Protein AF-A0A7S1DWE2-F1 (afdb_monomer)

Mean predicted aligned error: 16.88 Å

Nearest PDB structures (foldseek):
  7ung-assembly1_D7  TM=1.600E-01  e=9.008E+00  Homo sapiens

InterPro domains:
  IPR007632 Anoctamin [PTHR12308] (77-233)
  IPR049452 Anoctamin, transmembrane domain [PF04547] (63-230)

Solvent-accessible surface area (backbone atoms only — not comparable to full-atom values): 17015 Å² total; per-residue (Å²): 133,88,83,90,86,90,85,85,80,87,88,86,87,80,93,81,87,89,80,88,85,90,83,89,84,90,84,80,91,76,92,70,97,79,83,92,79,79,85,79,77,69,78,81,78,73,52,68,66,58,54,51,50,39,56,51,40,54,55,57,35,75,67,48,52,90,84,45,92,58,28,66,60,40,49,50,57,37,46,69,60,31,50,60,65,47,88,70,66,61,51,57,63,49,49,60,50,45,53,55,49,54,54,48,49,52,36,58,44,38,30,86,82,37,74,61,40,58,58,53,51,51,55,49,52,60,52,43,60,53,51,53,50,47,40,59,72,73,54,32,22,86,61,82,90,73,93,71,96,62,79,60,65,68,58,55,50,50,54,53,49,50,55,56,52,18,52,55,47,40,51,50,54,45,67,70,37,55,68,62,46,29,71,72,73,70,55,56,77,69,62,50,66,79,38,46,70,61,50,54,50,50,50,53,52,50,49,52,52,53,51,51,51,50,52,48,50,60,71,70,51,71,95,65,61,69,71,57,55,52,49,54,51,49,52,54,48,53,54,49,52,52,52,54,50,51,52,53,50,53,55,50,52,54,52,51,54,54,56,64,59,66,76,65,71,79,80,82,78,85,74,83,87,130

pLDDT: mean 73.24, std 21.88, range [25.7, 95.31]

Radius of gyration: 39.7 Å; Cα contacts (8 Å, |Δi|>4): 93; chains: 1; bounding box: 102×125×99 Å

Structure (mmCIF, N/CA/C/O backbone):
data_AF-A0A7S1DWE2-F1
#
_entry.id   AF-A0A7S1DWE2-F1
#
loop_
_atom_site.group_PDB
_atom_site.id
_atom_site.type_symbol
_atom_site.label_atom_id
_atom_site.label_alt_id
_atom_site.label_comp_id
_atom_site.label_asym_id
_atom_site.label_entity_id
_atom_site.label_seq_id
_atom_site.pdbx_PDB_ins_code
_atom_site.Cartn_x
_atom_site.Cartn_y
_atom_site.Cartn_z
_atom_site.occupancy
_atom_site.B_iso_or_equiv
_atom_site.auth_seq_id
_atom_site.auth_comp_id
_atom_site.auth_asym_id
_atom_site.auth_atom_id
_atom_site.pdbx_PDB_model_num
ATOM 1 N N . ASN A 1 1 ? 22.865 73.053 -64.505 1.00 32.84 1 ASN A N 1
ATOM 2 C CA . ASN A 1 1 ? 21.471 72.685 -64.196 1.00 32.84 1 ASN A CA 1
ATOM 3 C C . ASN A 1 1 ? 21.401 71.219 -63.805 1.00 32.84 1 ASN A C 1
ATOM 5 O O . ASN A 1 1 ? 21.568 70.395 -64.687 1.00 32.84 1 ASN A O 1
ATOM 9 N N . ASP A 1 2 ? 21.215 70.967 -62.499 1.00 36.50 2 ASP A N 1
ATOM 10 C CA . ASP A 1 2 ? 20.362 69.930 -61.872 1.00 36.50 2 ASP A CA 1
ATOM 11 C C . ASP A 1 2 ? 20.466 68.446 -62.317 1.00 36.50 2 ASP A C 1
ATOM 13 O O . ASP A 1 2 ? 20.393 68.146 -63.495 1.00 36.50 2 ASP A O 1
ATOM 17 N N . LYS A 1 3 ? 20.540 67.405 -61.462 1.00 34.62 3 LYS A N 1
ATOM 18 C CA . LYS A 1 3 ? 20.015 67.194 -60.094 1.00 34.62 3 LYS A CA 1
ATOM 19 C C . LYS A 1 3 ? 20.672 65.971 -59.393 1.00 34.62 3 LYS A C 1
ATOM 21 O O . LYS A 1 3 ? 20.826 64.912 -59.987 1.00 34.62 3 LYS A O 1
ATOM 26 N N . LYS A 1 4 ? 20.946 66.148 -58.090 1.00 37.69 4 LYS A N 1
ATOM 27 C CA . LYS A 1 4 ? 20.839 65.248 -56.905 1.00 37.69 4 LYS A CA 1
ATOM 28 C C . LYS A 1 4 ? 21.199 63.738 -56.985 1.00 37.69 4 LYS A C 1
ATOM 30 O O . LYS A 1 4 ? 20.433 62.930 -57.496 1.00 37.69 4 LYS A O 1
ATOM 35 N N . LYS A 1 5 ? 22.228 63.338 -56.214 1.00 35.72 5 LYS A N 1
ATOM 36 C CA . LYS A 1 5 ? 22.318 62.053 -55.473 1.00 35.72 5 LYS A CA 1
ATOM 37 C C . LYS A 1 5 ? 22.789 62.331 -54.037 1.00 35.72 5 LYS A C 1
ATOM 39 O O . LYS A 1 5 ? 23.841 62.930 -53.852 1.00 35.72 5 LYS A O 1
ATOM 44 N N . GLY A 1 6 ? 22.016 61.906 -53.038 1.00 33.56 6 GLY A N 1
ATOM 45 C CA . GLY A 1 6 ? 22.380 61.981 -51.620 1.00 33.56 6 GLY A CA 1
ATOM 46 C C . GLY A 1 6 ? 22.971 60.660 -51.126 1.00 33.56 6 GLY A C 1
ATOM 47 O O . GLY A 1 6 ? 22.349 59.613 -51.279 1.00 33.56 6 GLY A O 1
ATOM 48 N N . LYS A 1 7 ? 24.167 60.730 -50.533 1.00 35.88 7 LYS A N 1
ATOM 49 C CA . LYS A 1 7 ? 24.795 59.717 -49.671 1.00 35.88 7 LYS A CA 1
ATOM 50 C C . LYS A 1 7 ? 25.034 60.361 -48.300 1.00 35.88 7 LYS A C 1
ATOM 52 O O . LYS A 1 7 ? 25.467 61.506 -48.247 1.00 35.88 7 LYS A O 1
ATOM 57 N N . GLY A 1 8 ? 24.852 59.601 -47.228 1.00 31.39 8 GLY A N 1
ATOM 58 C CA . GLY A 1 8 ? 25.366 59.880 -45.880 1.00 31.39 8 GLY A CA 1
ATOM 59 C C . GLY A 1 8 ? 25.117 58.640 -45.011 1.00 31.39 8 GLY A C 1
ATOM 60 O O . GLY A 1 8 ? 24.065 58.033 -45.145 1.00 31.39 8 GLY A O 1
ATOM 61 N N . GLY A 1 9 ? 26.016 58.117 -44.179 1.00 30.78 9 GLY A N 1
ATOM 62 C CA . GLY A 1 9 ? 27.294 58.629 -43.692 1.00 30.78 9 GLY A CA 1
ATOM 63 C C . GLY A 1 9 ? 27.349 58.559 -42.161 1.00 30.78 9 GLY A C 1
ATOM 64 O O . GLY A 1 9 ? 26.963 59.518 -41.519 1.00 30.78 9 GLY A O 1
ATOM 65 N N . ILE A 1 10 ? 27.817 57.414 -41.638 1.00 32.56 10 ILE A N 1
ATOM 66 C CA . ILE A 1 10 ? 28.730 57.212 -40.487 1.00 32.56 10 ILE A CA 1
ATOM 67 C C . ILE A 1 10 ? 28.431 57.960 -39.171 1.00 32.56 10 ILE A C 1
ATOM 69 O O . ILE A 1 10 ? 28.568 59.171 -39.121 1.00 32.56 10 ILE A O 1
ATOM 73 N N . PHE A 1 11 ? 28.295 57.225 -38.055 1.00 26.89 11 PHE A N 1
ATOM 74 C CA . PHE A 1 11 ? 28.923 57.634 -36.786 1.00 26.89 11 PHE A CA 1
ATOM 75 C C . PHE A 1 11 ? 29.304 56.430 -35.903 1.00 26.89 11 PHE A C 1
ATOM 77 O O . PHE A 1 11 ? 28.508 55.531 -35.649 1.00 26.89 11 PHE A O 1
ATOM 84 N N . LYS A 1 12 ? 30.570 56.430 -35.470 1.00 31.94 12 LYS A N 1
ATOM 85 C CA . LYS A 1 12 ? 31.261 55.479 -34.581 1.00 31.94 12 LYS A CA 1
ATOM 86 C C . LYS A 1 12 ? 31.345 56.139 -33.197 1.00 31.94 12 LYS A C 1
ATOM 88 O O . LYS A 1 12 ? 31.618 57.337 -33.147 1.00 31.94 12 LYS A O 1
ATOM 93 N N . TRP A 1 13 ? 31.196 55.399 -32.097 1.00 28.12 13 TRP A N 1
ATOM 94 C CA . TRP A 1 13 ? 31.484 55.923 -30.751 1.00 28.12 13 TRP A CA 1
ATOM 95 C C . TRP A 1 13 ? 32.647 55.179 -30.091 1.00 28.12 13 TRP A C 1
ATOM 97 O O . TRP A 1 13 ? 32.834 53.979 -30.286 1.00 28.12 13 TRP A O 1
ATOM 107 N N . GLY A 1 14 ? 33.488 55.958 -29.413 1.00 30.81 14 GLY A N 1
ATOM 108 C CA . GLY A 1 14 ? 34.866 55.638 -29.062 1.00 30.81 14 GLY A CA 1
ATOM 109 C C . GLY A 1 14 ? 35.081 55.193 -27.617 1.00 30.81 14 GLY A C 1
ATOM 110 O O . GLY A 1 14 ? 34.250 55.395 -26.736 1.00 30.81 14 GLY A O 1
ATOM 111 N N . LYS A 1 15 ? 36.269 54.619 -27.394 1.00 36.69 15 LYS A N 1
ATOM 112 C CA . LYS A 1 15 ? 36.861 54.324 -26.084 1.00 36.69 15 LYS A CA 1
ATOM 113 C C . LYS A 1 15 ? 37.126 55.620 -25.306 1.00 36.69 15 LYS A C 1
ATOM 115 O O . LYS A 1 15 ? 37.698 56.554 -25.868 1.00 36.69 15 LYS A O 1
ATOM 120 N N . LYS A 1 16 ? 36.848 55.632 -23.997 1.00 32.91 16 LYS A N 1
ATOM 121 C CA . LYS A 1 16 ? 37.432 56.599 -23.052 1.00 32.91 16 LYS A CA 1
ATOM 122 C C . LYS A 1 16 ? 38.091 55.899 -21.860 1.00 32.91 16 LYS A C 1
ATOM 124 O O . LYS A 1 16 ? 37.584 54.913 -21.337 1.00 32.91 16 LYS A O 1
ATOM 129 N N . LYS A 1 17 ? 39.270 56.435 -21.533 1.00 30.25 17 LYS A N 1
ATOM 130 C CA . LYS A 1 17 ? 40.239 56.074 -20.492 1.00 30.25 17 LYS A CA 1
ATOM 131 C C . LYS A 1 17 ? 39.678 56.312 -19.080 1.00 30.25 17 LYS A C 1
ATOM 133 O O . LYS A 1 17 ? 38.933 57.269 -18.895 1.00 30.25 17 LYS A O 1
ATOM 138 N N . LYS A 1 18 ? 40.104 55.496 -18.107 1.00 28.19 18 LYS A N 1
ATOM 139 C CA . LYS A 1 18 ? 40.031 55.794 -16.666 1.00 28.19 18 LYS A CA 1
ATOM 140 C C . LYS A 1 18 ? 41.326 56.488 -16.230 1.00 28.19 18 LYS A C 1
ATOM 142 O O . LYS A 1 18 ? 42.409 56.060 -16.621 1.00 28.19 18 LYS A O 1
ATOM 147 N N . THR A 1 19 ? 41.175 57.550 -15.454 1.00 30.42 19 THR A N 1
ATOM 148 C CA . THR A 1 19 ? 42.208 58.248 -14.683 1.00 30.42 19 THR A CA 1
ATOM 149 C C . THR A 1 19 ? 41.745 58.236 -13.232 1.00 30.42 19 THR A C 1
ATOM 151 O O . THR A 1 19 ? 40.588 58.580 -12.982 1.00 30.42 19 THR A O 1
ATOM 154 N N . ASP A 1 20 ? 42.623 57.837 -12.317 1.00 33.50 20 ASP A N 1
ATOM 155 C CA . ASP A 1 20 ? 42.411 57.919 -10.868 1.00 33.50 20 ASP A CA 1
ATOM 156 C C . ASP A 1 20 ? 42.501 59.380 -10.389 1.00 33.50 20 ASP A C 1
ATOM 158 O O . ASP A 1 20 ? 43.105 60.218 -11.072 1.00 33.50 20 ASP A O 1
ATOM 162 N N . PRO A 1 21 ? 41.912 59.703 -9.225 1.00 39.44 21 PRO A N 1
ATOM 163 C CA . PRO A 1 21 ? 42.787 60.136 -8.136 1.00 39.44 21 PRO A CA 1
ATOM 164 C C . PRO A 1 21 ? 42.367 59.666 -6.730 1.00 39.44 21 PRO A C 1
ATOM 166 O O . PRO A 1 21 ? 41.260 59.198 -6.485 1.00 39.44 21 PRO A O 1
ATOM 169 N N . GLN A 1 22 ? 43.343 59.816 -5.835 1.00 28.23 22 GLN A N 1
ATOM 170 C CA . GLN A 1 22 ? 43.430 59.445 -4.423 1.00 28.23 22 GLN A CA 1
ATOM 171 C C . GLN A 1 22 ? 42.401 60.114 -3.494 1.00 28.23 22 GLN A C 1
ATOM 173 O O . GLN A 1 22 ? 42.038 61.272 -3.682 1.00 28.23 22 GLN A O 1
ATOM 178 N N . GLY A 1 23 ? 42.076 59.408 -2.408 1.00 26.69 23 GLY A N 1
ATOM 179 C CA . GLY A 1 23 ? 41.488 59.931 -1.172 1.00 26.69 23 GLY A CA 1
ATOM 180 C C . GLY A 1 23 ? 41.400 58.798 -0.150 1.00 26.69 23 GLY A C 1
ATOM 181 O O . GLY A 1 23 ? 40.667 57.841 -0.380 1.00 26.69 23 GLY A O 1
ATOM 182 N N . GLY A 1 24 ? 42.233 58.849 0.890 1.00 25.70 24 GLY A N 1
ATOM 183 C CA . GLY A 1 24 ? 42.296 57.839 1.945 1.00 25.70 24 GLY A CA 1
ATOM 184 C C . GLY A 1 24 ? 41.274 58.078 3.049 1.00 25.70 24 GLY A C 1
ATOM 185 O O . GLY A 1 24 ? 40.895 59.217 3.285 1.00 25.70 24 GLY A O 1
ATOM 186 N N . GLU A 1 25 ? 40.902 57.000 3.730 1.00 28.12 25 GLU A N 1
ATOM 187 C CA . GLU A 1 25 ? 40.479 56.984 5.128 1.00 28.12 25 GLU A CA 1
ATOM 188 C C . GLU A 1 25 ? 40.696 55.565 5.674 1.00 28.12 25 GLU A C 1
ATOM 190 O O . GLU A 1 25 ? 40.572 54.563 4.968 1.00 28.12 25 GLU A O 1
ATOM 195 N N . GLU A 1 26 ? 41.170 55.544 6.908 1.00 30.22 26 GLU A N 1
ATOM 196 C CA . GLU A 1 26 ? 41.684 54.440 7.702 1.00 30.22 26 GLU A CA 1
ATOM 197 C C . GLU A 1 26 ? 40.547 53.900 8.569 1.00 30.22 26 GLU A C 1
ATOM 199 O O . GLU A 1 26 ? 40.056 54.651 9.400 1.00 30.22 26 GLU A O 1
ATOM 204 N N . GLU A 1 27 ? 40.158 52.627 8.431 1.00 30.09 27 GLU A N 1
ATOM 205 C CA . GLU A 1 27 ? 39.427 51.912 9.487 1.00 30.09 27 GLU A CA 1
ATOM 206 C C . GLU A 1 27 ? 39.874 50.444 9.582 1.00 30.09 27 GLU A C 1
ATOM 208 O O . GLU A 1 27 ? 40.129 49.750 8.595 1.00 30.09 27 GLU A O 1
ATOM 213 N N . THR A 1 28 ? 40.034 50.029 10.832 1.00 29.06 28 THR A N 1
ATOM 214 C CA . THR A 1 28 ? 40.525 48.759 11.367 1.00 29.06 28 THR A CA 1
ATOM 215 C C . THR A 1 28 ? 39.546 47.593 11.150 1.00 29.06 28 THR A C 1
ATOM 217 O O . THR A 1 28 ? 38.357 47.812 10.922 1.00 29.06 28 THR A O 1
ATOM 220 N N . PRO A 1 29 ? 40.003 46.325 11.240 1.00 27.28 29 PRO A N 1
ATOM 221 C CA . PRO A 1 29 ? 39.129 45.172 11.076 1.00 27.28 29 PRO A CA 1
ATOM 222 C C . PRO A 1 29 ? 38.326 44.945 12.361 1.00 27.28 29 PRO A C 1
ATOM 224 O O . PRO A 1 29 ? 38.891 44.655 13.415 1.00 27.28 29 PRO A O 1
ATOM 227 N N . ILE A 1 30 ? 37.004 45.080 12.272 1.00 30.56 30 ILE A N 1
ATOM 228 C CA . ILE A 1 30 ? 36.078 44.546 13.270 1.00 30.56 30 ILE A CA 1
ATOM 229 C C . ILE A 1 30 ? 35.537 43.244 12.689 1.00 30.56 30 ILE A C 1
ATOM 231 O O . ILE A 1 30 ? 34.708 43.248 11.779 1.00 30.56 30 ILE A O 1
ATOM 235 N N . ASP A 1 31 ? 36.057 42.135 13.205 1.00 29.42 31 ASP A N 1
ATOM 236 C CA . ASP A 1 31 ? 35.559 40.795 12.941 1.00 29.42 31 ASP A CA 1
ATOM 237 C C . ASP A 1 31 ? 34.109 40.704 13.436 1.00 29.42 31 ASP A C 1
ATOM 239 O O . ASP A 1 31 ? 33.825 40.689 14.634 1.00 29.42 31 ASP A O 1
ATOM 243 N N . GLY A 1 32 ? 33.186 40.713 12.477 1.00 29.31 32 GLY A N 1
ATOM 244 C CA . GLY A 1 32 ? 31.748 40.624 12.672 1.00 29.31 32 GLY A CA 1
ATOM 245 C C . GLY A 1 32 ? 31.181 39.523 11.791 1.00 29.31 32 GLY A C 1
ATOM 246 O O . GLY A 1 32 ? 30.893 39.715 10.615 1.00 29.31 32 GLY A O 1
ATOM 247 N N . GLU A 1 33 ? 31.061 38.355 12.399 1.00 38.91 33 GLU A N 1
ATOM 248 C CA . GLU A 1 33 ? 30.201 37.230 12.058 1.00 38.91 33 GLU A CA 1
ATOM 249 C C . GLU A 1 33 ? 28.877 37.637 11.378 1.00 38.91 33 GLU A C 1
ATOM 251 O O . GLU A 1 33 ? 27.931 38.019 12.056 1.00 38.91 33 GLU A O 1
ATOM 256 N N . ALA A 1 34 ? 28.805 37.562 10.041 1.00 33.88 34 ALA A N 1
ATOM 257 C CA . ALA A 1 34 ? 27.556 37.484 9.267 1.00 33.88 34 ALA A CA 1
ATOM 258 C C . ALA A 1 34 ? 27.826 37.382 7.752 1.00 33.88 34 ALA A C 1
ATOM 260 O O . ALA A 1 34 ? 27.743 38.382 7.048 1.00 33.88 34 ALA A O 1
ATOM 261 N N . ALA A 1 35 ? 28.114 36.185 7.226 1.00 33.84 35 ALA A N 1
ATOM 262 C CA . ALA A 1 35 ? 27.807 35.823 5.826 1.00 33.84 35 ALA A CA 1
ATOM 263 C C . ALA A 1 35 ? 28.055 34.327 5.535 1.00 33.84 35 ALA A C 1
ATOM 265 O O . ALA A 1 35 ? 28.624 33.971 4.507 1.00 33.84 35 ALA A O 1
ATOM 266 N N . GLU A 1 36 ? 27.610 33.426 6.413 1.00 37.16 36 GLU A N 1
ATOM 267 C CA . GLU A 1 36 ? 27.485 31.995 6.079 1.00 37.16 36 GLU A CA 1
ATOM 268 C C . GLU A 1 36 ? 26.029 31.539 6.202 1.00 37.16 36 GLU A C 1
ATOM 270 O O . GLU A 1 36 ? 25.693 30.479 6.712 1.00 37.16 36 GLU A O 1
ATOM 275 N N . VAL A 1 37 ? 25.123 32.378 5.710 1.00 39.50 37 VAL A N 1
ATOM 276 C CA . VAL A 1 37 ? 23.740 32.006 5.440 1.00 39.50 37 VAL A CA 1
ATOM 277 C C . VAL A 1 37 ? 23.406 32.629 4.099 1.00 39.50 37 VAL A C 1
ATOM 279 O O . VAL A 1 37 ? 23.085 33.806 4.022 1.00 39.50 37 VAL A O 1
ATOM 282 N N . ASP A 1 38 ? 23.630 31.869 3.029 1.00 36.34 38 ASP A N 1
ATOM 283 C CA . ASP A 1 38 ? 22.604 31.595 2.016 1.00 36.34 38 ASP A CA 1
ATOM 284 C C . ASP A 1 38 ? 23.223 31.051 0.710 1.00 36.34 38 ASP A C 1
ATOM 286 O O . ASP A 1 38 ? 23.365 31.726 -0.309 1.00 36.34 38 ASP A O 1
ATOM 290 N N . LYS A 1 39 ? 23.614 29.772 0.735 1.00 34.75 39 LYS A N 1
ATOM 291 C CA . LYS A 1 39 ? 23.798 28.960 -0.485 1.00 34.75 39 LYS A CA 1
ATOM 292 C C . LYS A 1 39 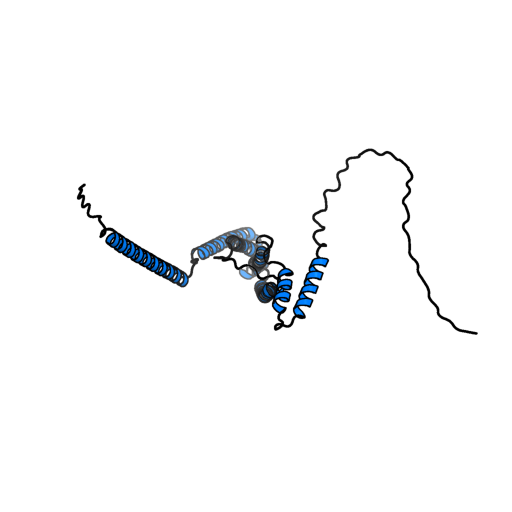? 22.702 27.906 -0.654 1.00 34.75 39 LYS A C 1
ATOM 294 O O . LYS A 1 39 ? 22.775 27.102 -1.579 1.00 34.75 39 LYS A O 1
ATOM 299 N N . LYS A 1 40 ? 21.686 27.891 0.217 1.00 36.44 40 LYS A N 1
ATOM 300 C CA . LYS A 1 40 ? 20.624 26.872 0.193 1.00 36.44 40 LYS A CA 1
ATOM 301 C C . LYS A 1 40 ? 19.306 27.357 -0.417 1.00 36.44 40 LYS A C 1
ATOM 303 O O . LYS A 1 40 ? 18.539 26.497 -0.836 1.00 36.44 40 LYS A O 1
ATOM 308 N N . GLN A 1 41 ? 19.057 28.664 -0.574 1.00 34.81 41 GLN A N 1
ATOM 309 C CA . GLN A 1 41 ? 17.816 29.152 -1.208 1.00 34.81 41 GLN A CA 1
ATOM 310 C C . GLN A 1 41 ? 17.927 29.564 -2.685 1.00 34.81 41 GLN A C 1
ATOM 312 O O . GLN A 1 41 ? 16.904 29.722 -3.349 1.00 34.81 41 GLN A O 1
ATOM 317 N N . THR A 1 42 ? 19.120 29.625 -3.284 1.00 33.34 42 THR A N 1
ATOM 318 C CA . THR A 1 42 ? 19.277 29.997 -4.710 1.00 33.34 42 THR A CA 1
ATOM 319 C C . THR A 1 42 ? 19.126 28.834 -5.708 1.00 33.34 42 THR A C 1
ATOM 321 O O . THR A 1 42 ? 19.257 29.027 -6.918 1.00 33.34 42 THR A O 1
ATOM 324 N N . GLY A 1 43 ? 18.772 27.627 -5.247 1.00 33.69 43 GLY A N 1
ATOM 325 C CA . GLY A 1 43 ? 18.593 26.440 -6.100 1.00 33.69 43 GLY A CA 1
ATOM 326 C C . GLY A 1 43 ? 17.344 26.447 -6.998 1.00 33.69 43 GLY A C 1
ATOM 327 O O . GLY A 1 43 ? 17.250 25.645 -7.927 1.00 33.69 43 GLY A O 1
ATOM 328 N N . ALA A 1 44 ? 16.386 27.350 -6.766 1.00 37.22 44 ALA A N 1
ATOM 329 C CA . ALA A 1 44 ? 15.098 27.345 -7.467 1.00 37.22 44 ALA A CA 1
ATOM 330 C C . ALA A 1 44 ? 15.076 28.142 -8.790 1.00 37.22 44 ALA A C 1
ATOM 332 O O . ALA A 1 44 ? 14.140 27.990 -9.574 1.00 37.22 44 ALA A O 1
ATOM 333 N N . LEU A 1 45 ? 16.101 28.955 -9.086 1.00 40.31 45 LEU A N 1
ATOM 334 C CA . LEU A 1 45 ? 16.073 29.913 -10.206 1.00 40.31 45 LEU A CA 1
ATOM 335 C C . LEU A 1 45 ? 17.156 29.693 -11.282 1.00 40.31 45 LEU A C 1
ATOM 337 O O . LEU A 1 45 ? 17.507 30.614 -12.012 1.00 40.31 45 LEU A O 1
ATOM 341 N N . SER A 1 46 ? 17.684 28.475 -11.432 1.00 45.81 46 SER A N 1
ATOM 342 C CA . SER A 1 46 ? 18.633 28.126 -12.512 1.00 45.81 46 SER A CA 1
ATOM 343 C C . SER A 1 46 ? 17.969 27.504 -13.754 1.00 45.81 46 SER A C 1
ATOM 345 O O . SER A 1 46 ? 18.607 27.328 -14.795 1.00 45.81 46 SER A O 1
ATOM 347 N N . LYS A 1 47 ? 16.663 27.208 -13.693 1.00 51.56 47 LYS A N 1
ATOM 348 C CA . LYS A 1 47 ? 15.961 26.365 -14.676 1.00 51.56 47 LYS A CA 1
ATOM 349 C C . LYS A 1 47 ? 15.420 27.016 -15.969 1.00 51.56 47 LYS A C 1
ATOM 351 O O . LYS A 1 47 ? 15.043 26.240 -16.851 1.00 51.56 47 LYS A O 1
ATOM 356 N N . PRO A 1 48 ? 15.389 28.349 -16.209 1.00 56.34 48 PRO A N 1
ATOM 357 C CA . PRO A 1 48 ? 14.727 28.862 -17.414 1.00 56.34 48 PRO A CA 1
ATOM 358 C C . PRO A 1 48 ? 15.448 28.446 -18.705 1.00 56.34 48 PRO A C 1
ATOM 360 O O . PRO A 1 48 ? 14.801 28.139 -19.702 1.00 56.34 48 PRO A O 1
ATOM 363 N N . ARG A 1 49 ? 16.784 28.333 -18.695 1.00 56.44 49 ARG A N 1
ATOM 364 C CA . ARG A 1 49 ? 17.548 27.884 -19.875 1.00 56.44 49 ARG A CA 1
ATOM 365 C C . ARG A 1 49 ? 17.321 26.410 -20.220 1.00 56.44 49 ARG A C 1
ATOM 367 O O . ARG A 1 49 ? 17.287 26.084 -21.403 1.00 56.44 49 ARG A O 1
ATOM 374 N N . ALA A 1 50 ? 17.152 25.543 -19.221 1.00 59.53 50 ALA A N 1
ATOM 375 C CA . ALA A 1 50 ? 16.896 24.116 -19.431 1.00 59.53 50 ALA A CA 1
ATOM 376 C C . ALA A 1 50 ? 15.490 23.878 -20.003 1.00 59.53 50 ALA A C 1
ATOM 378 O O . ALA A 1 50 ? 15.334 23.139 -20.973 1.00 59.53 50 ALA A O 1
ATOM 379 N N . LEU A 1 51 ? 14.488 24.586 -19.472 1.00 59.25 51 LEU A N 1
ATOM 380 C CA . LEU A 1 51 ? 13.109 24.532 -19.963 1.00 59.25 51 LEU A CA 1
ATOM 381 C C . LEU A 1 51 ? 12.982 25.078 -21.391 1.00 59.25 51 LEU A C 1
ATOM 383 O O . LEU A 1 51 ? 12.329 24.460 -22.230 1.00 59.25 51 LEU A O 1
ATOM 387 N N . ILE A 1 52 ? 13.661 26.190 -21.700 1.00 62.56 52 ILE A N 1
ATOM 388 C CA . ILE A 1 52 ? 13.698 26.748 -23.060 1.00 62.56 52 ILE A CA 1
ATOM 389 C C . ILE A 1 52 ? 14.364 25.765 -24.032 1.00 62.56 52 ILE A C 1
ATOM 391 O O . ILE A 1 52 ? 13.823 25.544 -25.113 1.00 62.56 52 ILE A O 1
ATOM 395 N N . LYS A 1 53 ? 15.481 25.129 -23.640 1.00 64.75 53 LYS A N 1
ATOM 396 C CA . LYS A 1 53 ? 16.144 24.089 -24.448 1.00 64.75 53 LYS A CA 1
ATOM 397 C C . LYS A 1 53 ? 15.225 22.894 -24.714 1.00 64.75 53 LYS A C 1
ATOM 399 O O . LYS A 1 53 ? 15.101 22.479 -25.863 1.00 64.75 53 LYS A O 1
ATOM 404 N N . LYS A 1 54 ? 14.538 22.380 -23.686 1.00 65.75 54 LYS A N 1
ATOM 405 C CA . LYS A 1 54 ? 13.558 21.290 -23.833 1.00 65.75 54 LYS A CA 1
ATOM 406 C C . LYS A 1 54 ? 12.443 21.666 -24.810 1.00 65.75 54 LYS A C 1
ATOM 408 O O . LYS A 1 54 ? 12.164 20.918 -25.745 1.00 65.75 54 LYS A O 1
ATOM 413 N N . ALA A 1 55 ? 11.862 22.856 -24.654 1.00 67.81 55 ALA A N 1
ATOM 414 C CA . ALA A 1 55 ? 10.789 23.340 -25.519 1.00 67.81 55 ALA A CA 1
ATOM 415 C C . ALA A 1 55 ? 11.231 23.525 -26.983 1.00 67.81 55 ALA A C 1
ATOM 417 O O . ALA A 1 55 ? 10.457 23.245 -27.900 1.00 67.81 55 ALA A O 1
ATOM 418 N N . THR A 1 56 ? 12.468 23.978 -27.229 1.00 66.38 56 THR A N 1
ATOM 419 C CA . THR A 1 56 ? 13.016 24.068 -28.591 1.00 66.38 56 THR A CA 1
ATOM 420 C C . THR A 1 56 ? 13.243 22.692 -29.208 1.00 66.38 56 THR A C 1
ATOM 422 O O . THR A 1 56 ? 12.813 22.471 -30.335 1.00 66.38 56 THR A O 1
ATOM 425 N N . THR A 1 57 ? 13.810 21.741 -28.461 1.00 65.69 57 THR A N 1
ATOM 426 C CA . THR A 1 57 ? 14.084 20.392 -28.977 1.00 65.69 57 THR A CA 1
ATOM 427 C C . THR A 1 57 ? 12.797 19.632 -29.317 1.00 65.69 57 THR A C 1
ATOM 429 O O . THR A 1 57 ? 12.715 19.008 -30.373 1.00 65.69 57 THR A O 1
ATOM 432 N N . ILE A 1 58 ? 11.754 19.734 -28.483 1.00 70.00 58 ILE A N 1
ATOM 433 C CA . ILE A 1 58 ? 10.435 19.130 -28.758 1.00 70.00 58 ILE A CA 1
ATOM 434 C C . ILE A 1 58 ? 9.822 19.702 -30.049 1.00 70.00 58 ILE A C 1
ATOM 436 O O . ILE A 1 58 ? 9.277 18.962 -30.876 1.00 70.00 58 ILE A O 1
ATOM 440 N N . ARG A 1 59 ? 9.941 21.020 -30.258 1.00 68.75 59 ARG A N 1
ATOM 441 C CA . ARG A 1 59 ? 9.466 21.696 -31.476 1.00 68.75 59 ARG A CA 1
ATOM 442 C C . ARG A 1 59 ? 10.209 21.225 -32.729 1.00 68.75 59 ARG A C 1
ATOM 444 O O . ARG A 1 59 ? 9.603 21.082 -33.788 1.00 68.75 59 ARG A O 1
ATOM 451 N N . ASP A 1 60 ? 11.509 20.982 -32.619 1.00 67.31 60 ASP A N 1
ATOM 452 C CA . ASP A 1 60 ? 12.319 20.531 -33.750 1.00 67.31 60 ASP A CA 1
ATOM 453 C C . ASP A 1 60 ? 12.003 19.080 -34.142 1.00 67.31 60 ASP A C 1
ATOM 455 O O . ASP A 1 60 ? 12.028 18.744 -35.324 1.00 67.31 60 ASP A O 1
ATOM 459 N N . VAL A 1 61 ? 11.629 18.226 -33.184 1.00 65.12 61 VAL A N 1
ATOM 460 C CA . VAL A 1 61 ? 11.264 16.822 -33.459 1.00 65.12 61 VAL A CA 1
ATOM 461 C C . VAL A 1 61 ? 9.861 16.684 -34.022 1.00 65.12 61 VAL A C 1
ATOM 463 O O . VAL A 1 61 ? 9.659 15.903 -34.946 1.00 65.12 61 VAL A O 1
ATOM 466 N N . THR A 1 62 ? 8.906 17.475 -33.532 1.00 64.81 62 THR A N 1
ATOM 467 C CA . THR A 1 62 ? 7.542 17.518 -34.093 1.00 64.81 62 THR A CA 1
ATOM 468 C C . THR A 1 62 ? 7.512 18.001 -35.545 1.00 64.81 62 THR A C 1
ATOM 470 O O . THR A 1 62 ? 6.578 17.675 -36.272 1.00 64.81 62 THR A O 1
ATOM 473 N N . LYS A 1 63 ? 8.548 18.719 -35.999 1.00 68.88 63 LYS A N 1
ATOM 474 C CA . LYS A 1 63 ? 8.745 19.070 -37.413 1.00 68.88 63 LYS A CA 1
ATOM 475 C C . LYS A 1 63 ? 9.329 17.943 -38.272 1.00 68.88 63 LYS A C 1
ATOM 477 O O . LYS A 1 63 ? 9.156 17.990 -39.487 1.00 68.88 63 LYS A O 1
ATOM 482 N N . CYS A 1 64 ? 10.045 16.974 -37.697 1.00 63.28 64 CYS A N 1
ATOM 483 C CA . CYS A 1 64 ? 10.646 15.884 -38.470 1.00 63.28 64 CYS A CA 1
ATOM 484 C C . CYS A 1 64 ? 9.575 14.827 -38.793 1.00 63.28 64 CYS A C 1
ATOM 486 O O . CYS A 1 64 ? 9.058 14.165 -37.894 1.00 63.28 64 CYS A O 1
ATOM 488 N N . GLU A 1 65 ? 9.255 14.632 -40.076 1.00 67.19 65 GLU A N 1
ATOM 489 C CA . GLU A 1 65 ? 8.306 13.590 -40.484 1.00 67.19 65 GLU A CA 1
ATOM 490 C C . GLU A 1 65 ? 8.805 12.177 -40.107 1.00 67.19 65 GLU A C 1
ATOM 492 O O . GLU A 1 65 ? 9.988 11.878 -40.305 1.00 67.19 65 GLU A O 1
ATOM 497 N N . PRO A 1 66 ? 7.921 11.258 -39.658 1.00 68.56 66 PRO A N 1
ATOM 498 C CA . PRO A 1 66 ? 8.294 9.909 -39.205 1.00 68.56 66 PRO A CA 1
ATOM 499 C C . PRO A 1 66 ? 9.012 9.035 -40.245 1.00 68.56 66 PRO A C 1
ATOM 501 O O . PRO A 1 66 ? 9.652 8.051 -39.886 1.00 68.56 66 PRO A O 1
ATOM 504 N N . LYS A 1 67 ? 8.884 9.360 -41.538 1.00 67.31 67 LYS A N 1
ATOM 505 C CA . LYS A 1 67 ? 9.475 8.612 -42.664 1.00 67.31 67 LYS A CA 1
ATOM 506 C C . LYS A 1 67 ? 10.728 9.270 -43.256 1.00 67.31 67 LYS A C 1
ATOM 508 O O . LYS A 1 67 ? 11.277 8.762 -44.231 1.00 67.31 67 LYS A O 1
ATOM 513 N N . SER A 1 68 ? 11.185 10.387 -42.691 1.00 75.12 68 SER A N 1
ATOM 514 C CA . SER A 1 68 ? 12.415 11.060 -43.116 1.00 75.12 68 SER A CA 1
ATOM 515 C C . SER A 1 68 ? 13.657 10.257 -42.707 1.00 75.12 68 SER A C 1
ATOM 517 O O . SER A 1 68 ? 13.701 9.685 -41.617 1.00 75.12 68 SER A O 1
ATOM 519 N N . ARG A 1 69 ? 14.709 10.268 -43.542 1.00 75.69 69 ARG A N 1
ATOM 520 C CA . ARG A 1 69 ? 16.029 9.692 -43.201 1.00 75.69 69 ARG A CA 1
ATOM 521 C C . ARG A 1 69 ? 16.589 10.248 -41.888 1.00 75.69 69 ARG A C 1
ATOM 523 O O . ARG A 1 69 ? 17.241 9.515 -41.150 1.00 75.69 69 ARG A O 1
ATOM 530 N N . ASP A 1 70 ? 16.273 11.501 -41.573 1.00 81.75 70 ASP A N 1
ATOM 531 C CA . ASP A 1 70 ? 16.829 12.211 -40.420 1.00 81.75 70 ASP A CA 1
ATOM 532 C C . ASP A 1 70 ? 15.994 12.028 -39.144 1.00 81.75 70 ASP A C 1
ATOM 534 O O . ASP A 1 70 ? 16.378 12.519 -38.080 1.00 81.75 70 ASP A O 1
ATOM 538 N N . TRP A 1 71 ? 14.865 11.309 -39.214 1.00 80.31 71 TRP A N 1
ATOM 539 C CA . TRP A 1 71 ? 13.957 11.116 -38.079 1.00 80.31 71 TRP A CA 1
ATOM 540 C C . TRP A 1 71 ? 14.670 10.522 -36.858 1.00 80.31 71 TRP A C 1
ATOM 542 O O . TRP A 1 71 ? 14.515 11.029 -35.747 1.00 80.31 71 TRP A O 1
ATOM 552 N N . TRP A 1 72 ? 15.519 9.511 -37.067 1.00 81.50 72 TRP A N 1
ATOM 553 C CA . TRP A 1 72 ? 16.305 8.870 -36.006 1.00 81.50 72 TRP A CA 1
ATOM 554 C C . TRP A 1 72 ? 17.267 9.849 -35.321 1.00 81.50 72 TRP A C 1
ATOM 556 O O . TRP A 1 72 ? 17.423 9.810 -34.103 1.00 81.50 72 TRP A O 1
ATOM 566 N N . MET A 1 73 ? 17.856 10.776 -36.084 1.00 81.44 73 MET A N 1
ATOM 567 C CA . MET A 1 73 ? 18.739 11.819 -35.555 1.00 81.44 73 MET A CA 1
ATOM 568 C C . MET A 1 73 ? 17.956 12.875 -34.769 1.00 81.44 73 MET A C 1
ATOM 570 O O . MET A 1 73 ? 18.409 13.306 -33.711 1.00 81.44 73 MET A O 1
ATOM 574 N N . CYS A 1 74 ? 16.777 13.290 -35.255 1.00 77.81 74 CYS A N 1
ATOM 575 C CA . CYS A 1 74 ? 15.893 14.182 -34.498 1.00 77.81 74 CYS A CA 1
ATOM 576 C C . CYS A 1 74 ? 15.468 13.522 -33.179 1.00 77.81 74 CYS A C 1
ATOM 578 O O . CYS A 1 74 ? 15.576 14.141 -32.124 1.00 77.81 74 CYS A O 1
ATOM 580 N N . LYS A 1 75 ? 15.059 12.250 -33.233 1.00 82.06 75 LYS A N 1
ATOM 581 C CA . LYS A 1 75 ? 14.658 11.467 -32.064 1.00 82.06 75 LYS A CA 1
ATOM 582 C C . LYS A 1 75 ? 15.786 11.330 -31.036 1.00 82.06 75 LYS A C 1
ATOM 584 O O . LYS A 1 75 ? 15.540 11.563 -29.860 1.00 82.06 75 LYS A O 1
ATOM 589 N N . GLY A 1 76 ? 17.015 11.036 -31.465 1.00 82.69 76 GLY A N 1
ATOM 590 C CA . GLY A 1 76 ? 18.169 10.957 -30.561 1.00 82.69 76 GLY A CA 1
ATOM 591 C C . GLY A 1 76 ? 18.435 12.269 -29.813 1.00 82.69 76 GLY A C 1
ATOM 592 O O . GLY A 1 76 ? 18.600 12.258 -28.598 1.00 82.69 76 GLY A O 1
ATOM 593 N N . ARG A 1 77 ? 18.371 13.416 -30.509 1.00 82.25 77 ARG A N 1
ATOM 594 C CA . ARG A 1 77 ? 18.504 14.742 -29.872 1.00 82.25 77 ARG A CA 1
ATOM 595 C C . ARG A 1 77 ? 17.384 15.038 -28.872 1.00 82.25 77 ARG A C 1
ATOM 597 O O . ARG A 1 77 ? 17.618 15.746 -27.897 1.00 82.25 77 ARG A O 1
ATOM 604 N N . LEU A 1 78 ? 16.171 14.531 -29.115 1.00 79.38 78 LEU A N 1
ATOM 605 C CA . LEU A 1 78 ? 15.067 14.639 -28.159 1.00 79.38 78 LEU A CA 1
ATOM 606 C C . LEU A 1 78 ? 15.335 13.821 -26.907 1.00 79.38 78 LEU A C 1
ATOM 608 O O . LEU A 1 78 ? 15.234 14.365 -25.816 1.00 79.38 78 LEU A O 1
ATOM 612 N N . GLU A 1 79 ? 15.685 12.546 -27.071 1.00 80.31 79 GLU A N 1
ATOM 613 C CA . GLU A 1 79 ? 15.971 11.647 -25.952 1.00 80.31 79 GLU A CA 1
ATOM 614 C C . GLU A 1 79 ? 17.132 12.165 -25.095 1.00 80.31 79 GLU A C 1
ATOM 616 O O . GLU A 1 79 ? 17.064 12.072 -23.875 1.00 80.31 79 GLU A O 1
ATOM 621 N N . GLU A 1 80 ? 18.150 12.779 -25.703 1.00 81.31 80 GLU A N 1
ATOM 622 C CA . GLU A 1 80 ? 19.242 13.453 -24.988 1.00 81.31 80 GLU A CA 1
ATOM 623 C C . GLU A 1 80 ? 18.773 14.681 -24.188 1.00 81.31 80 GLU A C 1
ATOM 625 O O . GLU A 1 80 ? 19.314 14.973 -23.125 1.00 81.31 80 GLU A O 1
ATOM 630 N N . ALA A 1 81 ? 17.765 15.407 -24.679 1.00 77.69 81 ALA A N 1
ATOM 631 C CA . ALA A 1 81 ? 17.218 16.579 -23.997 1.00 77.69 81 ALA A CA 1
ATOM 632 C C . ALA A 1 81 ? 16.198 16.234 -22.894 1.00 77.69 81 ALA A C 1
ATOM 634 O O . ALA A 1 81 ? 15.864 17.108 -22.085 1.00 77.69 81 ALA A O 1
ATOM 635 N N . LEU A 1 82 ? 15.668 15.008 -22.878 1.00 79.44 82 LEU A N 1
ATOM 636 C CA . LEU A 1 82 ? 14.782 14.528 -21.819 1.00 79.44 82 LEU A CA 1
ATOM 637 C C . LEU A 1 82 ? 15.570 14.269 -20.533 1.00 79.44 82 LEU A C 1
ATOM 639 O O . LEU A 1 82 ? 16.772 14.018 -20.552 1.00 79.44 82 LEU A O 1
ATOM 643 N N . GLU A 1 83 ? 14.876 14.350 -19.399 1.00 75.81 83 GLU A N 1
ATOM 644 C CA . GLU A 1 83 ? 15.488 13.979 -18.123 1.00 75.81 83 GLU A CA 1
ATOM 645 C C . GLU A 1 83 ? 15.699 12.465 -18.081 1.00 75.81 83 GLU A C 1
ATOM 647 O O . GLU A 1 83 ? 14.826 11.686 -18.473 1.00 75.81 83 GLU A O 1
ATOM 652 N N . GLU A 1 84 ? 16.876 12.045 -17.630 1.00 75.56 84 GLU A N 1
ATOM 653 C CA . GLU A 1 84 ? 17.144 10.639 -17.388 1.00 75.56 84 GLU A CA 1
ATOM 654 C C . GLU A 1 84 ? 16.365 10.175 -16.161 1.00 75.56 84 GLU A C 1
ATOM 656 O O . GLU A 1 84 ? 16.448 10.760 -15.080 1.00 75.56 84 GLU A O 1
ATOM 661 N N . TYR A 1 85 ? 15.595 9.105 -16.335 1.00 70.38 85 TYR A N 1
ATOM 662 C CA . TYR A 1 85 ? 14.919 8.457 -15.225 1.00 70.38 85 TYR A CA 1
ATOM 663 C C . TYR A 1 85 ? 15.968 7.729 -14.378 1.00 70.38 85 TYR A C 1
ATOM 665 O O . TYR A 1 85 ? 16.422 6.647 -14.749 1.00 70.38 85 TYR A O 1
ATOM 673 N N . GLY A 1 86 ? 16.380 8.356 -13.271 1.00 65.44 86 GLY A N 1
ATOM 674 C CA . GLY A 1 86 ? 17.311 7.777 -12.299 1.00 65.44 86 GLY A CA 1
ATOM 675 C C . GLY A 1 86 ? 18.721 8.383 -12.220 1.00 65.44 86 GLY A C 1
ATOM 676 O O . GLY A 1 86 ? 19.542 7.816 -11.500 1.00 65.44 86 GLY A O 1
ATOM 677 N N . ASP A 1 87 ? 19.029 9.518 -12.866 1.00 49.88 87 ASP A N 1
ATOM 678 C CA . ASP A 1 87 ? 20.372 10.156 -12.810 1.00 49.88 87 ASP A CA 1
ATOM 679 C C . ASP A 1 87 ? 20.650 10.929 -11.498 1.00 49.88 87 ASP A C 1
ATOM 681 O O . ASP A 1 87 ? 21.041 12.093 -11.464 1.00 49.88 87 ASP A O 1
ATOM 685 N N . GLY A 1 88 ? 20.398 10.261 -10.375 1.00 54.00 88 GLY A N 1
ATOM 686 C CA . GLY A 1 88 ? 20.627 10.775 -9.027 1.00 54.00 88 GLY A CA 1
ATOM 687 C C . GLY A 1 88 ? 20.624 9.704 -7.936 1.00 54.00 88 GLY A C 1
ATOM 688 O O . GLY A 1 88 ? 20.524 10.063 -6.769 1.00 54.00 88 GLY A O 1
ATOM 689 N N . GLY A 1 89 ? 20.718 8.416 -8.301 1.00 52.25 89 GLY A N 1
ATOM 690 C CA . GLY A 1 89 ? 20.716 7.284 -7.369 1.00 52.25 89 GLY A CA 1
ATOM 691 C C . GLY A 1 89 ? 19.359 7.097 -6.699 1.00 52.25 89 GLY A C 1
ATOM 692 O O . GLY A 1 89 ? 19.053 7.792 -5.743 1.00 52.25 89 GLY A O 1
ATOM 693 N N . ASP A 1 90 ? 18.534 6.181 -7.210 1.00 59.25 90 ASP A N 1
ATOM 694 C CA . ASP A 1 90 ? 17.249 5.734 -6.638 1.00 59.25 90 ASP A CA 1
ATOM 695 C C . ASP A 1 90 ? 16.171 6.815 -6.364 1.00 59.25 90 ASP A C 1
ATOM 697 O O . ASP A 1 90 ? 14.998 6.479 -6.207 1.00 59.25 90 ASP A O 1
ATOM 701 N N . ALA A 1 91 ? 16.501 8.110 -6.384 1.00 62.38 91 ALA A N 1
ATOM 702 C CA . ALA A 1 91 ? 15.671 9.211 -5.907 1.00 62.38 91 ALA A CA 1
ATOM 703 C C . ALA A 1 91 ? 14.346 9.352 -6.664 1.00 62.38 91 ALA A C 1
ATOM 705 O O . ALA A 1 91 ? 13.322 9.599 -6.040 1.00 62.38 91 ALA A O 1
ATOM 706 N N . CYS A 1 92 ? 14.338 9.136 -7.984 1.00 67.75 92 CYS A N 1
ATOM 707 C CA . CYS A 1 92 ? 13.106 9.192 -8.778 1.00 67.75 92 CYS A CA 1
ATOM 708 C C . CYS A 1 92 ? 12.138 8.065 -8.398 1.00 67.75 92 CYS A C 1
ATOM 710 O O . CYS A 1 92 ? 10.969 8.319 -8.146 1.00 67.75 92 CYS A O 1
ATOM 712 N N . THR A 1 93 ? 12.636 6.831 -8.283 1.00 78.56 93 THR A N 1
ATOM 713 C CA . THR A 1 93 ? 11.804 5.698 -7.856 1.00 78.56 93 THR A CA 1
ATOM 714 C C . THR A 1 93 ? 11.382 5.812 -6.395 1.00 78.56 93 THR A C 1
ATOM 716 O O . THR A 1 93 ? 10.301 5.363 -6.038 1.00 78.56 93 THR A O 1
ATOM 719 N N . LEU A 1 94 ? 12.223 6.404 -5.538 1.00 82.81 94 LEU A N 1
ATOM 720 C CA . LEU A 1 94 ? 11.885 6.651 -4.139 1.00 82.81 94 LEU A CA 1
ATOM 721 C C . LEU A 1 94 ? 10.720 7.633 -4.013 1.00 82.81 94 LEU A C 1
ATOM 723 O O . LEU A 1 94 ? 9.855 7.403 -3.176 1.00 82.81 94 LEU A O 1
ATOM 727 N N . ASP A 1 95 ? 10.694 8.683 -4.833 1.00 84.12 95 ASP A N 1
ATOM 728 C CA . ASP A 1 95 ? 9.602 9.659 -4.863 1.00 84.12 95 ASP A CA 1
ATOM 729 C C . ASP A 1 95 ? 8.292 9.007 -5.332 1.00 84.12 95 ASP A C 1
ATOM 731 O O . ASP A 1 95 ? 7.280 9.104 -4.641 1.00 84.12 95 ASP A O 1
ATOM 735 N N . ASP A 1 96 ? 8.355 8.211 -6.409 1.00 86.31 96 ASP A N 1
ATOM 736 C CA . ASP A 1 96 ? 7.205 7.453 -6.924 1.00 86.31 96 ASP A CA 1
ATOM 737 C C . ASP A 1 96 ? 6.645 6.473 -5.858 1.00 86.31 96 ASP A C 1
ATOM 739 O O . ASP A 1 96 ? 5.435 6.350 -5.667 1.00 86.31 96 ASP A O 1
ATOM 743 N N . TYR A 1 97 ? 7.509 5.785 -5.094 1.00 89.00 97 TYR A N 1
ATOM 744 C CA . TYR A 1 97 ? 7.062 4.934 -3.977 1.00 89.00 97 TYR A CA 1
ATOM 745 C C . TYR A 1 97 ? 6.525 5.742 -2.791 1.00 89.00 97 TYR A C 1
ATOM 747 O O . TYR A 1 97 ? 5.573 5.308 -2.137 1.00 89.00 97 TYR A O 1
ATOM 755 N N . ASN A 1 98 ? 7.138 6.885 -2.484 1.00 90.75 98 ASN A N 1
ATOM 756 C CA . ASN A 1 98 ? 6.733 7.743 -1.378 1.00 90.75 98 ASN A CA 1
ATOM 757 C C . ASN A 1 98 ? 5.305 8.259 -1.578 1.00 90.75 98 ASN A C 1
ATOM 759 O O . ASN A 1 98 ? 4.506 8.220 -0.646 1.00 90.75 98 ASN A O 1
ATOM 763 N N . GLU A 1 99 ? 4.958 8.657 -2.799 1.00 90.44 99 GLU A N 1
ATOM 764 C CA . GLU A 1 99 ? 3.606 9.083 -3.155 1.00 90.44 99 GLU A CA 1
ATOM 765 C C . GLU A 1 99 ? 2.558 8.009 -2.824 1.00 90.44 99 GLU A C 1
ATOM 767 O O . GLU A 1 99 ? 1.603 8.262 -2.079 1.00 90.44 99 GLU A O 1
ATOM 772 N N . ILE A 1 100 ? 2.799 6.770 -3.265 1.00 91.50 100 ILE A N 1
ATOM 773 C CA . ILE A 1 100 ? 1.906 5.633 -3.001 1.00 91.50 100 ILE A CA 1
ATOM 774 C C . ILE A 1 100 ? 1.805 5.352 -1.492 1.00 91.50 100 ILE A C 1
ATOM 776 O O . ILE A 1 100 ? 0.723 5.062 -0.973 1.00 91.50 100 ILE A O 1
ATOM 780 N N . VAL A 1 101 ? 2.923 5.437 -0.765 1.00 93.62 101 VAL A N 1
ATOM 781 C CA . VAL A 1 101 ? 2.965 5.189 0.683 1.00 93.62 101 VAL A CA 1
ATOM 782 C C . VAL A 1 101 ? 2.211 6.266 1.455 1.00 93.62 101 VAL A C 1
ATOM 784 O O . VAL A 1 101 ? 1.425 5.929 2.337 1.00 93.62 101 VAL A O 1
ATOM 787 N N . ILE A 1 102 ? 2.396 7.545 1.128 1.00 92.88 102 ILE A N 1
ATOM 788 C CA . ILE A 1 102 ? 1.681 8.653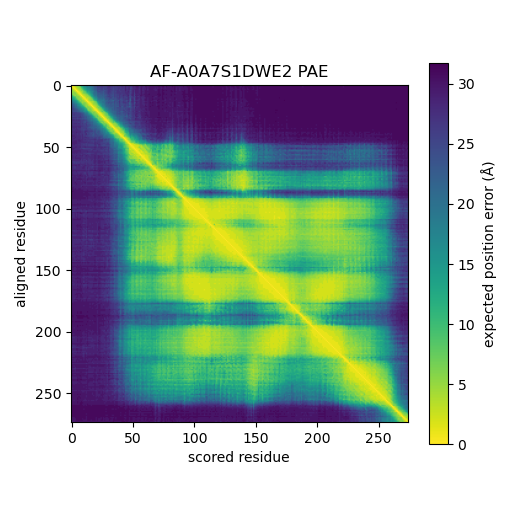 1.774 1.00 92.88 102 ILE A CA 1
ATOM 789 C C . ILE A 1 102 ? 0.175 8.508 1.549 1.00 92.88 102 ILE A C 1
ATOM 791 O O . ILE A 1 102 ? -0.610 8.632 2.492 1.00 92.88 102 ILE A O 1
ATOM 795 N N . GLN A 1 103 ? -0.239 8.186 0.325 1.00 94.06 103 GLN A N 1
ATOM 796 C CA . GLN A 1 103 ? -1.645 7.958 0.021 1.00 94.06 103 GLN A CA 1
ATOM 797 C C . GLN A 1 103 ? -2.216 6.773 0.810 1.00 94.06 103 GLN A C 1
ATOM 799 O O . GLN A 1 103 ? -3.313 6.869 1.368 1.00 94.06 103 GLN A O 1
ATOM 804 N N . PHE A 1 104 ? -1.462 5.677 0.917 1.00 94.12 104 PHE A N 1
ATOM 805 C CA . PHE A 1 104 ? -1.825 4.550 1.769 1.00 94.12 104 PHE A CA 1
ATOM 806 C C . PHE A 1 104 ? -1.983 4.975 3.235 1.00 94.12 104 PHE A C 1
ATOM 808 O O . PHE A 1 104 ? -3.007 4.657 3.839 1.00 94.12 104 PHE A O 1
ATOM 815 N N . CYS A 1 105 ? -1.032 5.740 3.786 1.00 95.00 105 CYS A N 1
ATOM 816 C CA . CYS A 1 105 ? -1.089 6.268 5.151 1.00 95.00 105 CYS A CA 1
ATOM 817 C C . CYS A 1 105 ? -2.387 7.038 5.406 1.00 95.00 105 CYS A C 1
ATOM 819 O O . CYS A 1 105 ? -3.042 6.794 6.415 1.00 95.00 105 CYS A O 1
ATOM 821 N N . PHE A 1 106 ? -2.795 7.924 4.492 1.00 93.31 106 PHE A N 1
ATOM 822 C CA . PHE A 1 106 ? -4.041 8.675 4.653 1.00 93.31 106 PHE A CA 1
ATOM 823 C C . PHE A 1 106 ? -5.269 7.765 4.726 1.00 93.31 106 PHE A C 1
ATOM 825 O O . PHE A 1 106 ? -6.130 7.963 5.584 1.00 93.31 106 PHE A O 1
ATOM 832 N N . VAL A 1 107 ? -5.331 6.743 3.869 1.00 94.81 107 VAL A N 1
ATOM 833 C CA . VAL A 1 107 ? -6.447 5.790 3.846 1.00 94.81 107 VAL A CA 1
ATOM 834 C C . VAL A 1 107 ? -6.517 4.984 5.140 1.00 94.81 107 VAL A C 1
ATOM 836 O O . VAL A 1 107 ? -7.598 4.850 5.711 1.00 94.81 107 VAL A O 1
ATOM 839 N N . VAL A 1 108 ? -5.390 4.450 5.618 1.00 94.56 108 VAL A N 1
ATOM 840 C CA . VAL A 1 108 ? -5.405 3.547 6.777 1.00 94.56 108 VAL A CA 1
ATOM 841 C C . VAL A 1 108 ? -5.443 4.278 8.113 1.00 94.56 108 VAL A C 1
ATOM 843 O O . VAL A 1 108 ? -6.111 3.799 9.020 1.00 94.56 108 VAL A O 1
ATOM 846 N N . LEU A 1 109 ? -4.785 5.434 8.257 1.00 92.75 109 LEU A N 1
ATOM 847 C CA . LEU A 1 109 ? -4.756 6.188 9.520 1.00 92.75 109 LEU A CA 1
ATOM 848 C C . LEU A 1 109 ? -6.057 6.950 9.787 1.00 92.75 109 LEU A C 1
ATOM 850 O O . LEU A 1 109 ? -6.445 7.096 10.942 1.00 92.75 109 L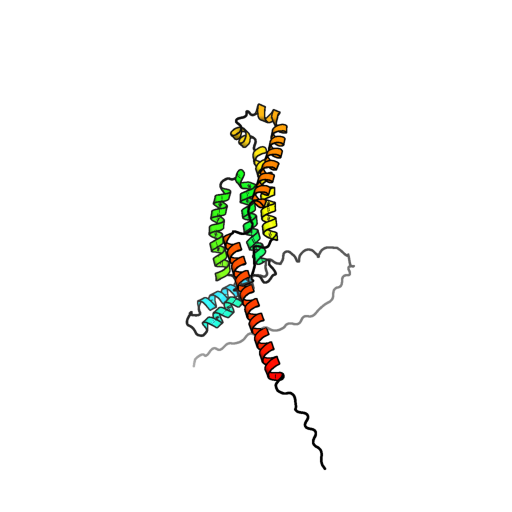EU A O 1
ATOM 854 N N . PHE A 1 110 ? -6.714 7.454 8.736 1.00 88.88 110 PHE A N 1
ATOM 855 C CA . PHE A 1 110 ? -7.859 8.362 8.867 1.00 88.88 110 PHE A CA 1
ATOM 856 C C . PHE A 1 110 ? -9.143 7.835 8.222 1.00 88.88 110 PHE A C 1
ATOM 858 O O . PHE A 1 110 ? -10.152 8.541 8.205 1.00 88.88 110 PHE A O 1
ATOM 865 N N . GLY A 1 111 ? -9.153 6.593 7.729 1.00 89.50 111 GLY A N 1
ATOM 866 C CA . GLY A 1 111 ? -10.328 5.997 7.090 1.00 89.50 111 GLY A CA 1
ATOM 867 C C . GLY A 1 111 ? -11.566 5.959 7.992 1.00 89.50 111 GLY A C 1
ATOM 868 O O . GLY A 1 111 ? -12.678 6.145 7.504 1.00 89.50 111 GLY A O 1
ATOM 869 N N . VAL A 1 112 ? -11.383 5.794 9.309 1.00 88.00 112 VAL A N 1
ATOM 870 C CA . VAL A 1 112 ? -12.486 5.837 10.286 1.00 88.00 112 VAL A CA 1
ATOM 871 C C . VAL A 1 112 ? -13.029 7.255 10.475 1.00 88.00 112 VAL A C 1
ATOM 873 O O . VAL A 1 112 ? -14.236 7.435 10.614 1.00 88.00 112 VAL A O 1
ATOM 876 N N . ALA A 1 113 ? -12.159 8.267 10.454 1.00 88.69 113 ALA A N 1
ATOM 877 C CA . ALA A 1 113 ? -12.566 9.663 10.590 1.00 88.69 113 ALA A CA 1
ATOM 878 C C . ALA A 1 113 ? -13.257 10.190 9.322 1.00 88.69 113 ALA A C 1
ATOM 880 O O . ALA A 1 113 ? -14.206 10.967 9.410 1.00 88.69 113 ALA A O 1
ATOM 881 N N . PHE A 1 114 ? -12.800 9.762 8.140 1.00 89.81 114 PHE A N 1
ATOM 882 C CA . PHE A 1 114 ? -13.368 10.169 6.859 1.00 89.81 114 PHE A CA 1
ATOM 883 C C . PHE A 1 114 ? -13.614 8.961 5.936 1.00 89.81 114 PHE A C 1
ATOM 885 O O . PHE A 1 114 ? -12.719 8.552 5.188 1.00 89.81 114 PHE A O 1
ATOM 892 N N . PRO A 1 115 ? -14.845 8.417 5.906 1.00 86.12 115 PRO A N 1
ATOM 893 C CA . PRO A 1 115 ? -15.168 7.211 5.135 1.00 86.12 115 PRO A CA 1
ATOM 894 C C . PRO A 1 115 ? -14.941 7.339 3.620 1.00 86.12 115 PRO A C 1
ATOM 896 O O . PRO A 1 115 ? -14.657 6.354 2.940 1.00 86.12 115 PRO A O 1
ATOM 899 N N . CYS A 1 116 ? -15.017 8.556 3.071 1.00 91.00 116 CYS A N 1
ATOM 900 C CA . CYS A 1 116 ? -14.813 8.799 1.641 1.00 91.00 116 CYS A CA 1
ATOM 901 C C . CYS A 1 116 ? -13.333 8.763 1.216 1.00 91.00 116 CYS A C 1
ATOM 903 O O . CYS A 1 116 ? -13.056 8.806 0.016 1.00 91.00 116 CYS A O 1
ATOM 905 N N . THR A 1 117 ? -12.382 8.650 2.156 1.00 92.06 117 THR A N 1
ATOM 906 C CA . THR A 1 117 ? -10.937 8.615 1.853 1.00 92.06 117 THR A CA 1
ATOM 907 C C . THR A 1 117 ? -10.593 7.506 0.860 1.00 92.06 117 THR A C 1
ATOM 909 O O . THR A 1 117 ? -9.823 7.731 -0.069 1.00 92.06 117 THR A O 1
ATOM 912 N N . ALA A 1 118 ? -11.210 6.327 0.992 1.00 91.44 118 ALA A N 1
ATOM 913 C CA . ALA A 1 118 ? -10.960 5.202 0.092 1.00 91.44 118 ALA A CA 1
ATOM 914 C C . ALA A 1 118 ? -11.396 5.491 -1.357 1.00 91.44 118 ALA A C 1
ATOM 916 O O . ALA A 1 118 ? -10.708 5.105 -2.300 1.00 91.44 118 ALA A O 1
ATOM 917 N N . VAL A 1 119 ? -12.512 6.205 -1.545 1.00 93.69 119 VAL A N 1
ATOM 918 C CA . VAL A 1 119 ? -13.016 6.576 -2.878 1.00 93.69 119 VAL A CA 1
ATOM 919 C C . VAL A 1 119 ? -12.124 7.640 -3.514 1.00 93.69 119 VAL A C 1
ATOM 921 O O . VAL A 1 119 ? -11.795 7.535 -4.694 1.00 93.69 119 VAL A O 1
ATOM 924 N N . LEU A 1 120 ? -11.686 8.630 -2.731 1.00 93.19 120 LEU A N 1
ATOM 925 C CA . LEU A 1 120 ? -10.747 9.648 -3.208 1.00 93.19 120 LEU A CA 1
ATOM 926 C C . LEU A 1 120 ? -9.395 9.036 -3.578 1.00 93.19 120 LEU A C 1
ATOM 928 O O . LEU A 1 120 ? -8.853 9.354 -4.632 1.00 93.19 120 LEU A O 1
ATOM 932 N N . ALA A 1 121 ? -8.889 8.109 -2.764 1.00 93.75 121 ALA A N 1
ATOM 933 C CA . ALA A 1 121 ? -7.669 7.378 -3.074 1.00 93.75 121 ALA A CA 1
ATOM 934 C C . ALA A 1 121 ? -7.823 6.536 -4.350 1.00 93.75 121 ALA A C 1
ATOM 936 O O . ALA A 1 121 ? -6.924 6.511 -5.183 1.00 93.75 121 ALA A O 1
ATOM 937 N N . LEU A 1 122 ? -8.970 5.884 -4.553 1.00 94.19 122 LEU A N 1
ATOM 938 C CA . LEU A 1 122 ? -9.222 5.146 -5.789 1.00 94.19 122 LEU A CA 1
ATOM 939 C C . LEU A 1 122 ? -9.218 6.073 -7.013 1.00 94.19 122 LEU A C 1
ATOM 941 O O . LEU A 1 122 ? -8.588 5.750 -8.015 1.00 94.19 122 LEU A O 1
ATOM 945 N N . ALA A 1 123 ? -9.884 7.227 -6.928 1.00 94.81 123 ALA A N 1
ATOM 946 C CA . ALA A 1 123 ? -9.894 8.210 -8.008 1.00 94.81 123 ALA A CA 1
ATOM 947 C C . ALA A 1 123 ? -8.484 8.750 -8.304 1.00 94.81 123 ALA A C 1
ATOM 949 O O . ALA A 1 123 ? -8.102 8.825 -9.470 1.00 94.81 123 ALA A O 1
ATOM 950 N N . SER A 1 124 ? -7.702 9.051 -7.261 1.00 93.62 124 SER A N 1
ATOM 951 C CA . SER A 1 124 ? -6.306 9.482 -7.395 1.00 93.62 124 SER A CA 1
ATOM 952 C C . SER A 1 124 ? -5.465 8.411 -8.087 1.00 93.62 124 SER A C 1
ATOM 954 O O . SER A 1 124 ? -4.830 8.704 -9.089 1.00 93.62 124 SER A O 1
ATOM 956 N N . ASN A 1 125 ? -5.566 7.147 -7.658 1.00 93.44 125 ASN A N 1
ATOM 957 C CA . ASN A 1 125 ? -4.836 6.028 -8.267 1.00 93.44 125 ASN A CA 1
ATOM 958 C C . ASN A 1 125 ? -5.163 5.839 -9.756 1.00 93.44 125 ASN A C 1
ATOM 960 O O . ASN A 1 125 ? -4.294 5.464 -10.537 1.00 93.44 125 ASN A O 1
ATOM 964 N N . LEU A 1 126 ? -6.414 6.072 -10.165 1.00 95.31 126 LEU A N 1
ATOM 965 C CA . LEU A 1 126 ? -6.809 5.967 -11.573 1.00 95.31 126 LEU A CA 1
ATOM 966 C C . LEU A 1 126 ? -6.187 7.071 -12.431 1.00 95.31 126 LEU A C 1
ATOM 968 O O . LEU A 1 126 ? -5.759 6.801 -13.554 1.00 95.31 126 LEU A O 1
ATOM 972 N N . VAL A 1 127 ? -6.149 8.299 -11.911 1.00 95.12 127 VAL A N 1
ATOM 973 C CA . VAL A 1 127 ? -5.467 9.415 -12.574 1.00 95.12 127 VAL A CA 1
ATOM 974 C C . VAL A 1 127 ? -3.965 9.151 -12.618 1.00 95.12 127 VAL A C 1
ATOM 976 O O . VAL A 1 127 ? -3.359 9.325 -13.674 1.00 95.12 127 VAL A O 1
ATOM 979 N N . GLU A 1 128 ? -3.394 8.644 -11.529 1.00 93.19 128 GLU A N 1
ATOM 980 C CA . GLU A 1 128 ? -1.955 8.434 -11.393 1.00 93.19 128 GLU A CA 1
ATOM 981 C C . GLU A 1 128 ? -1.420 7.402 -12.383 1.00 93.19 128 GLU A C 1
ATOM 983 O O . GLU A 1 128 ? -0.448 7.667 -13.078 1.00 93.19 128 GLU A O 1
ATOM 988 N N . ILE A 1 129 ? -2.131 6.287 -12.596 1.00 93.19 129 ILE A N 1
ATOM 989 C CA . ILE A 1 129 ? -1.758 5.300 -13.628 1.00 93.19 129 ILE A CA 1
ATOM 990 C C . ILE A 1 129 ? -1.604 5.965 -15.006 1.00 93.19 129 ILE A C 1
ATOM 992 O O . ILE A 1 129 ? -0.709 5.619 -15.785 1.00 93.19 129 ILE A O 1
ATOM 996 N N . TYR A 1 130 ? -2.480 6.918 -15.327 1.00 94.69 130 TYR A N 1
ATOM 997 C CA . TYR A 1 130 ? -2.397 7.646 -16.585 1.00 94.69 130 TYR A CA 1
ATOM 998 C C . TYR A 1 130 ? -1.247 8.661 -16.577 1.00 94.69 130 TYR A C 1
ATOM 1000 O O . TYR A 1 130 ? -0.476 8.708 -17.539 1.00 94.69 130 TYR A O 1
ATOM 1008 N N . VAL A 1 131 ? -1.097 9.437 -15.502 1.00 92.94 131 VAL A N 1
ATOM 1009 C CA . VAL A 1 131 ? -0.032 10.441 -15.350 1.00 92.94 131 VAL A CA 1
ATOM 1010 C C . VAL A 1 131 ? 1.354 9.794 -15.399 1.00 92.94 131 VAL A C 1
ATOM 1012 O O . VAL A 1 131 ? 2.193 10.244 -16.180 1.00 92.94 131 VAL A O 1
ATOM 1015 N N . ASP A 1 132 ? 1.570 8.683 -14.700 1.00 90.44 132 ASP A N 1
ATOM 1016 C CA . ASP A 1 132 ? 2.819 7.920 -14.722 1.00 90.44 132 ASP A CA 1
ATOM 1017 C C . ASP A 1 132 ? 3.135 7.354 -16.107 1.00 90.44 132 ASP A C 1
ATOM 1019 O O . ASP A 1 132 ? 4.278 7.410 -16.575 1.00 90.44 132 ASP A O 1
ATOM 1023 N N . SER A 1 133 ? 2.119 6.866 -16.828 1.00 91.19 133 SER A N 1
ATOM 1024 C CA . SER A 1 133 ? 2.314 6.416 -18.210 1.00 91.19 133 SER A CA 1
ATOM 1025 C C . SER A 1 133 ? 2.770 7.570 -19.112 1.00 91.19 133 SER A C 1
ATOM 1027 O O . SER A 1 133 ? 3.696 7.420 -19.912 1.00 91.19 133 SER A O 1
ATOM 1029 N N . MET A 1 134 ? 2.194 8.762 -18.927 1.00 90.56 134 MET A N 1
ATOM 1030 C CA . MET A 1 134 ? 2.572 9.967 -19.664 1.00 90.56 134 MET A CA 1
ATOM 1031 C C . MET A 1 134 ? 3.966 10.472 -19.267 1.00 90.56 134 MET A C 1
ATOM 1033 O O . MET A 1 134 ? 4.720 10.947 -20.124 1.00 90.56 134 MET A O 1
ATOM 1037 N N . LYS A 1 135 ? 4.334 10.358 -17.987 1.00 86.88 135 LYS A N 1
ATOM 1038 C CA . LYS A 1 135 ? 5.664 10.681 -17.453 1.00 86.88 135 LYS A CA 1
ATOM 1039 C C . LYS A 1 135 ? 6.722 9.819 -18.142 1.00 86.88 135 LYS A C 1
ATOM 1041 O O . LYS A 1 135 ? 7.630 10.358 -18.776 1.00 86.88 135 LYS A O 1
ATOM 1046 N N . LEU A 1 136 ? 6.548 8.496 -18.137 1.00 85.50 136 LEU A N 1
ATOM 1047 C CA . LEU A 1 136 ? 7.499 7.552 -18.733 1.00 85.50 136 LEU A CA 1
ATOM 1048 C C . LEU A 1 136 ? 7.553 7.611 -20.267 1.00 85.50 136 LEU A C 1
ATOM 1050 O O . LEU A 1 136 ? 8.626 7.430 -20.840 1.00 85.50 136 LEU A O 1
ATOM 1054 N N . CYS A 1 137 ? 6.429 7.860 -20.947 1.00 86.88 137 CYS A N 1
ATOM 1055 C CA . CYS A 1 137 ? 6.391 7.873 -22.413 1.00 86.88 137 CYS A CA 1
ATOM 1056 C C . CYS A 1 137 ? 6.854 9.193 -23.042 1.00 86.88 137 CYS A C 1
ATOM 1058 O O . CYS A 1 137 ? 7.417 9.163 -24.138 1.00 86.88 137 CYS A O 1
ATOM 1060 N N . PHE A 1 138 ? 6.595 10.337 -22.400 1.00 83.56 138 PHE A N 1
ATOM 1061 C CA . PHE A 1 138 ? 6.780 11.649 -23.034 1.00 83.56 138 PHE A CA 1
ATOM 1062 C C . PHE A 1 138 ? 7.740 12.587 -22.300 1.00 83.56 138 PHE A C 1
ATOM 1064 O O . PHE A 1 138 ? 8.262 13.508 -22.928 1.00 83.56 138 PHE A O 1
ATOM 1071 N N . HIS A 1 139 ? 7.982 12.381 -21.004 1.00 81.06 139 HIS A N 1
ATOM 1072 C CA . HIS A 1 139 ? 8.756 13.323 -20.185 1.00 81.06 139 HIS A CA 1
ATOM 1073 C C . HIS A 1 139 ? 10.135 12.798 -19.781 1.00 81.06 139 HIS A C 1
ATOM 1075 O O . HIS A 1 139 ? 11.023 13.601 -19.482 1.00 81.06 139 HIS A O 1
ATOM 1081 N N . MET A 1 140 ? 10.335 11.481 -19.835 1.00 82.56 140 MET A N 1
ATOM 1082 C CA . MET A 1 140 ? 11.570 10.828 -19.413 1.00 82.56 140 MET A CA 1
ATOM 1083 C C . MET A 1 140 ? 12.287 10.158 -20.583 1.00 82.56 140 MET A C 1
ATOM 1085 O O . MET A 1 140 ? 11.668 9.607 -21.496 1.00 82.56 140 MET A O 1
ATOM 1089 N N . ARG A 1 141 ? 13.622 10.171 -20.544 1.00 83.38 141 ARG A N 1
ATOM 1090 C CA . ARG A 1 141 ? 14.446 9.333 -21.417 1.00 83.38 141 ARG A CA 1
ATOM 1091 C C . ARG A 1 141 ? 14.237 7.873 -21.034 1.00 83.38 141 ARG A C 1
ATOM 1093 O O . ARG A 1 141 ? 14.101 7.553 -19.854 1.00 83.38 141 ARG A O 1
ATOM 1100 N N . ARG A 1 142 ? 14.261 6.977 -22.024 1.00 84.44 142 ARG A N 1
ATOM 1101 C CA . ARG A 1 142 ? 14.099 5.536 -21.801 1.00 84.44 142 ARG A CA 1
ATOM 1102 C C . ARG A 1 142 ? 15.130 5.025 -20.774 1.00 84.44 142 ARG A C 1
ATOM 1104 O O . ARG A 1 142 ? 16.322 5.050 -21.089 1.00 84.44 142 ARG A O 1
ATOM 1111 N N . PRO A 1 143 ? 14.701 4.527 -19.598 1.00 81.94 143 PRO A N 1
ATOM 1112 C CA . PRO A 1 143 ? 15.621 3.977 -18.612 1.00 81.94 143 PRO A CA 1
ATOM 1113 C C . PRO A 1 143 ? 16.198 2.637 -19.070 1.00 81.94 143 PRO A C 1
ATOM 1115 O O . PRO A 1 143 ? 15.590 1.898 -19.856 1.00 81.94 143 PRO A O 1
ATOM 1118 N N . LEU A 1 144 ? 17.369 2.296 -18.534 1.00 83.69 144 LEU A N 1
ATOM 1119 C CA . LEU A 1 144 ? 17.935 0.961 -18.685 1.00 83.69 144 LEU A CA 1
ATOM 1120 C C . LEU A 1 144 ? 17.138 -0.031 -17.834 1.00 83.69 144 LEU A C 1
ATOM 1122 O O . LEU A 1 144 ? 16.904 0.187 -16.649 1.00 83.69 144 LEU A O 1
ATOM 1126 N N . ALA A 1 145 ? 16.722 -1.139 -18.448 1.00 83.44 145 ALA A N 1
ATOM 1127 C CA . ALA A 1 145 ? 15.950 -2.161 -17.756 1.00 83.44 145 ALA A CA 1
ATOM 1128 C C . ALA A 1 145 ? 16.811 -2.851 -16.687 1.00 83.44 145 ALA A C 1
ATOM 1130 O O . ALA A 1 145 ? 17.721 -3.618 -17.008 1.00 83.44 145 ALA A O 1
ATOM 1131 N N . GLN A 1 146 ? 16.490 -2.609 -15.419 1.00 83.00 146 GLN A N 1
ATOM 1132 C CA . GLN A 1 146 ? 17.077 -3.308 -14.283 1.00 83.00 146 GLN A CA 1
ATOM 1133 C C . GLN A 1 146 ? 16.149 -4.440 -13.838 1.00 83.00 146 GLN A C 1
ATOM 1135 O O . GLN A 1 146 ? 14.935 -4.272 -13.727 1.00 83.00 146 GLN A O 1
ATOM 1140 N N . ARG A 1 147 ? 16.712 -5.629 -13.600 1.00 81.62 147 ARG A N 1
ATOM 1141 C CA . ARG A 1 147 ? 15.939 -6.751 -13.057 1.00 81.62 147 ARG A CA 1
ATOM 1142 C C . ARG A 1 147 ? 15.774 -6.559 -11.556 1.00 81.62 147 ARG A C 1
ATOM 1144 O O . ARG A 1 147 ? 16.760 -6.631 -10.832 1.00 81.62 147 ARG A O 1
ATOM 1151 N N . SER A 1 148 ? 14.533 -6.408 -11.109 1.00 79.25 148 SER A N 1
ATOM 1152 C CA . SER A 1 148 ? 14.170 -6.515 -9.698 1.00 79.25 148 SER A CA 1
ATOM 1153 C C . SER A 1 148 ? 13.321 -7.765 -9.464 1.00 79.25 148 SER A C 1
ATOM 1155 O O . SER A 1 148 ? 12.455 -8.096 -10.275 1.00 79.25 148 SER A O 1
ATOM 1157 N N . SER A 1 149 ? 13.586 -8.485 -8.374 1.00 77.81 149 SER A N 1
ATOM 1158 C CA . SER A 1 149 ? 12.811 -9.664 -7.967 1.00 77.81 149 SER A CA 1
ATOM 1159 C C . SER A 1 149 ? 11.544 -9.313 -7.188 1.00 77.81 149 SER A C 1
ATOM 1161 O O . SER A 1 149 ? 10.622 -10.125 -7.140 1.00 77.81 149 SER A O 1
ATOM 1163 N N . SER A 1 150 ? 11.505 -8.139 -6.554 1.00 79.00 150 SER A N 1
ATOM 1164 C CA . SER A 1 150 ? 10.415 -7.696 -5.683 1.00 79.00 150 SER A CA 1
ATOM 1165 C C . SER A 1 150 ? 10.463 -6.184 -5.463 1.00 79.00 150 SER A C 1
ATOM 1167 O O . SER A 1 150 ? 11.474 -5.535 -5.728 1.00 79.00 150 SER A O 1
ATOM 1169 N N . ILE A 1 151 ? 9.382 -5.625 -4.917 1.00 81.44 151 ILE A N 1
ATOM 1170 C CA . ILE A 1 151 ? 9.435 -4.301 -4.284 1.00 81.44 151 ILE A CA 1
ATOM 1171 C C . ILE A 1 151 ? 10.571 -4.328 -3.241 1.00 81.44 151 ILE A C 1
ATOM 1173 O O . ILE A 1 151 ? 10.741 -5.365 -2.582 1.00 81.44 151 ILE A O 1
ATOM 1177 N N . PRO A 1 152 ? 11.367 -3.251 -3.100 1.00 81.69 152 PRO A N 1
ATOM 1178 C CA . PRO A 1 152 ? 12.407 -3.191 -2.082 1.00 81.69 152 PRO A CA 1
ATOM 1179 C C . PRO A 1 152 ? 11.835 -3.511 -0.699 1.00 81.69 152 PRO A C 1
ATOM 1181 O O . PRO A 1 152 ? 10.800 -2.973 -0.301 1.00 81.69 152 PRO A O 1
ATOM 1184 N N . GLU A 1 153 ? 12.513 -4.391 0.036 1.00 82.12 153 GLU A N 1
ATOM 1185 C CA . GLU A 1 153 ? 12.048 -4.881 1.339 1.00 82.12 153 GLU A CA 1
ATOM 1186 C C . GLU A 1 153 ? 11.810 -3.738 2.339 1.00 82.12 153 GLU A C 1
ATOM 1188 O O . GLU A 1 153 ? 10.876 -3.796 3.139 1.00 82.12 153 GLU A O 1
ATOM 1193 N N . THR A 1 154 ? 12.574 -2.649 2.216 1.00 86.25 154 THR A N 1
ATOM 1194 C CA . THR A 1 154 ? 12.421 -1.421 3.003 1.00 86.25 154 THR A CA 1
ATOM 1195 C C . THR A 1 154 ? 11.001 -0.856 2.939 1.00 86.25 154 THR A C 1
ATOM 1197 O O . THR A 1 154 ? 10.410 -0.574 3.979 1.00 86.25 154 THR A O 1
ATOM 1200 N N . TRP A 1 155 ? 10.408 -0.746 1.746 1.00 89.25 155 TRP A N 1
ATOM 1201 C CA . TRP A 1 155 ? 9.060 -0.189 1.580 1.00 89.25 155 TRP A CA 1
ATOM 1202 C C . TRP A 1 155 ? 7.980 -1.107 2.148 1.00 89.25 155 TRP A C 1
ATOM 1204 O O . TRP A 1 155 ? 7.034 -0.639 2.779 1.00 89.25 155 TRP A O 1
ATOM 1214 N N . LEU A 1 156 ? 8.148 -2.425 2.001 1.00 89.06 156 LEU A N 1
ATOM 1215 C CA . LEU A 1 156 ? 7.260 -3.396 2.645 1.00 89.06 156 LEU A CA 1
ATOM 1216 C C . LEU A 1 156 ? 7.337 -3.301 4.174 1.00 89.06 156 LEU A C 1
ATOM 1218 O O . LEU A 1 156 ? 6.312 -3.426 4.842 1.00 89.06 156 LEU A O 1
ATOM 1222 N N . GLY A 1 157 ? 8.526 -3.051 4.728 1.00 90.75 157 GLY A N 1
ATOM 1223 C CA . GLY A 1 157 ? 8.713 -2.756 6.148 1.00 90.75 157 GLY A CA 1
ATOM 1224 C C . GLY A 1 157 ? 7.931 -1.518 6.594 1.00 90.75 157 GLY A C 1
ATOM 1225 O O . GLY A 1 157 ? 7.202 -1.586 7.583 1.00 90.75 157 GLY A O 1
ATOM 1226 N N . VAL A 1 158 ? 8.009 -0.424 5.829 1.00 92.81 158 VAL A N 1
ATOM 1227 C CA . VAL A 1 158 ? 7.263 0.818 6.106 1.00 92.81 158 VAL A CA 1
ATOM 1228 C C . VAL A 1 158 ? 5.753 0.586 6.059 1.00 92.81 158 VAL A C 1
ATOM 1230 O O . VAL A 1 158 ? 5.056 0.946 7.002 1.00 92.81 158 VAL A O 1
ATOM 1233 N N . LEU A 1 159 ? 5.235 -0.070 5.018 1.00 92.62 159 LEU A N 1
ATOM 1234 C CA . LEU A 1 159 ? 3.799 -0.354 4.894 1.00 92.62 159 LEU A CA 1
ATOM 1235 C C . LEU A 1 159 ? 3.279 -1.217 6.053 1.00 92.62 159 LEU A C 1
ATOM 1237 O O . LEU A 1 159 ? 2.202 -0.955 6.587 1.00 92.62 159 LEU A O 1
ATOM 1241 N N . ARG A 1 160 ? 4.055 -2.222 6.483 1.00 91.44 160 ARG A N 1
ATOM 1242 C CA . ARG A 1 160 ? 3.728 -3.049 7.657 1.00 91.44 160 ARG A CA 1
ATOM 1243 C C . ARG A 1 160 ? 3.726 -2.231 8.944 1.00 91.44 160 ARG A C 1
ATOM 1245 O O . ARG A 1 160 ? 2.820 -2.390 9.755 1.00 91.44 160 ARG A O 1
ATOM 1252 N N . PHE A 1 161 ? 4.714 -1.358 9.123 1.00 92.94 161 PHE A N 1
ATOM 1253 C CA . PHE A 1 161 ? 4.787 -0.472 10.281 1.00 92.94 161 PHE A CA 1
ATOM 1254 C C . PHE A 1 161 ? 3.574 0.463 10.344 1.00 92.94 161 PHE A C 1
ATOM 1256 O O . PHE A 1 161 ? 2.889 0.514 11.363 1.00 92.94 161 PHE A O 1
ATOM 1263 N N . VAL A 1 162 ? 3.250 1.126 9.232 1.00 95.06 162 VAL A N 1
ATOM 1264 C CA . VAL A 1 162 ? 2.078 2.003 9.121 1.00 95.06 162 VAL A CA 1
ATOM 1265 C C . VAL A 1 162 ? 0.784 1.233 9.395 1.00 95.06 162 VAL A C 1
ATOM 1267 O O . VAL A 1 162 ? -0.083 1.747 10.096 1.00 95.06 162 VAL A O 1
ATOM 1270 N N . ALA A 1 163 ? 0.656 -0.008 8.913 1.00 92.88 163 ALA A N 1
ATOM 1271 C CA . ALA A 1 163 ? -0.516 -0.837 9.193 1.00 92.88 163 ALA A CA 1
ATOM 1272 C C . ALA A 1 163 ? -0.703 -1.091 10.700 1.00 92.88 163 ALA A C 1
ATOM 1274 O O . ALA A 1 163 ? -1.819 -0.965 11.202 1.00 92.88 163 ALA A O 1
ATOM 1275 N N . VAL A 1 164 ? 0.372 -1.377 11.442 1.00 92.88 164 VAL A N 1
ATOM 1276 C CA . VAL A 1 164 ? 0.300 -1.549 12.904 1.00 92.88 164 VAL A CA 1
ATOM 1277 C C . VAL A 1 164 ? -0.058 -0.233 13.596 1.00 92.88 164 VAL A C 1
ATOM 1279 O O . VAL A 1 164 ? -0.990 -0.205 14.394 1.00 92.88 164 VAL A O 1
ATOM 1282 N N . VAL A 1 165 ? 0.614 0.869 13.244 1.00 94.56 165 VAL A N 1
ATOM 1283 C CA . VAL A 1 165 ? 0.323 2.203 13.804 1.00 94.56 165 VAL A CA 1
ATOM 1284 C C . VAL A 1 165 ? -1.132 2.608 13.549 1.00 94.56 165 VAL A C 1
ATOM 1286 O O . VAL A 1 165 ? -1.779 3.170 14.429 1.00 94.56 165 VAL A O 1
ATOM 1289 N N . SER A 1 166 ? -1.683 2.257 12.385 1.00 95.25 166 SER A N 1
ATOM 1290 C CA . SER A 1 166 ? -3.065 2.580 12.031 1.00 95.25 166 SER A CA 1
ATOM 1291 C C . SER A 1 166 ? -4.110 1.927 12.921 1.00 95.25 166 SER A C 1
ATOM 1293 O O . SER A 1 166 ? -5.157 2.529 13.149 1.00 95.25 166 SER A O 1
ATOM 1295 N N . ILE A 1 167 ? -3.833 0.751 13.488 1.00 93.88 167 ILE A N 1
ATOM 1296 C CA . ILE A 1 167 ? -4.738 0.128 14.460 1.00 93.88 167 ILE A CA 1
ATOM 1297 C C . ILE A 1 167 ? -4.847 1.023 15.696 1.00 93.88 167 ILE A C 1
ATOM 1299 O O . ILE A 1 167 ? -5.952 1.364 16.114 1.00 93.88 167 ILE A O 1
ATOM 1303 N N . ILE A 1 168 ? -3.701 1.465 16.215 1.00 92.50 168 ILE A N 1
ATOM 1304 C CA . ILE A 1 168 ? -3.615 2.326 17.398 1.00 92.50 168 ILE A CA 1
ATOM 1305 C C . ILE A 1 168 ? -4.337 3.649 17.132 1.00 92.50 168 ILE A C 1
ATOM 1307 O O . ILE A 1 168 ? -5.219 4.048 17.889 1.00 92.50 168 ILE A O 1
ATOM 1311 N N . THR A 1 169 ? -4.015 4.310 16.016 1.00 93.62 169 THR A N 1
ATOM 1312 C CA . THR A 1 169 ? -4.612 5.601 15.653 1.00 93.62 169 THR A CA 1
ATOM 1313 C C . THR A 1 169 ? -6.128 5.506 15.490 1.00 93.62 169 THR A C 1
ATOM 1315 O O . THR A 1 169 ? -6.845 6.337 16.041 1.00 93.62 169 THR A O 1
ATOM 1318 N N . ASN A 1 170 ? -6.640 4.485 14.797 1.00 92.88 170 ASN A N 1
ATOM 1319 C CA . ASN A 1 170 ? -8.081 4.337 14.591 1.00 92.88 170 ASN A CA 1
ATOM 1320 C C . ASN A 1 170 ? -8.833 4.024 15.890 1.00 92.88 170 ASN A C 1
ATOM 1322 O O . ASN A 1 170 ? -9.924 4.552 16.092 1.00 92.88 170 ASN A O 1
ATOM 1326 N N . ILE A 1 171 ? -8.260 3.214 16.786 1.00 91.19 171 ILE A N 1
ATOM 1327 C CA . ILE A 1 171 ? -8.853 2.957 18.105 1.00 91.19 171 ILE A CA 1
ATOM 1328 C C . ILE A 1 171 ? -8.893 4.251 18.913 1.00 91.19 171 ILE A C 1
ATOM 1330 O O . ILE A 1 171 ? -9.952 4.624 19.405 1.00 91.19 171 ILE A O 1
ATOM 1334 N N . VAL A 1 172 ? -7.794 5.003 18.976 1.00 89.94 172 VAL A N 1
ATOM 1335 C CA . VAL A 1 172 ? -7.779 6.296 19.675 1.00 89.94 172 VAL A CA 1
ATOM 1336 C C . VAL A 1 172 ? -8.812 7.259 19.083 1.00 89.94 172 VAL A C 1
ATOM 1338 O O . VAL A 1 172 ? -9.546 7.887 19.839 1.00 89.94 172 VAL A O 1
ATOM 1341 N N . ILE A 1 173 ? -8.939 7.344 17.754 1.00 89.69 173 ILE A N 1
ATOM 1342 C CA . ILE A 1 173 ? -9.960 8.177 17.097 1.00 89.69 173 ILE A CA 1
ATOM 1343 C C . ILE A 1 173 ? -11.372 7.737 17.500 1.00 89.69 173 ILE A C 1
ATOM 1345 O O . ILE A 1 173 ? -12.205 8.592 17.796 1.00 89.69 173 ILE A O 1
ATOM 1349 N N . LEU A 1 174 ? -11.662 6.435 17.535 1.00 87.19 174 LEU A N 1
ATOM 1350 C CA . LEU A 1 174 ? -12.972 5.934 17.959 1.00 87.19 174 LEU A CA 1
ATOM 1351 C C . LEU A 1 174 ? -13.269 6.297 19.416 1.00 87.19 174 LEU A C 1
ATOM 1353 O O . LEU A 1 174 ? -14.345 6.814 19.695 1.00 87.19 174 LEU A O 1
ATOM 1357 N N . PHE A 1 175 ? -12.312 6.080 20.322 1.00 84.94 175 PHE A N 1
ATOM 1358 C CA . PHE A 1 175 ? -12.499 6.300 21.758 1.00 84.94 175 PHE A CA 1
ATOM 1359 C C . PHE A 1 175 ? -12.486 7.766 22.180 1.00 84.94 175 PHE A C 1
ATOM 1361 O O . PHE A 1 175 ? -13.221 8.145 23.091 1.00 84.94 175 PHE A O 1
ATOM 1368 N N . GLN A 1 176 ? -11.746 8.613 21.469 1.00 85.00 176 GLN A N 1
ATOM 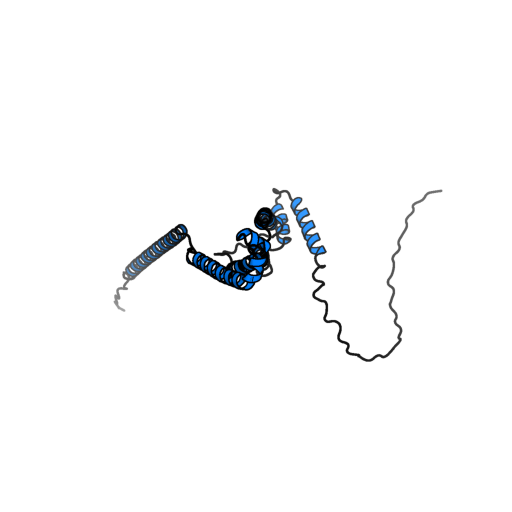1369 C CA . GLN A 1 176 ? -11.785 10.057 21.673 1.00 85.00 176 GLN A CA 1
ATOM 1370 C C . GLN A 1 176 ? -13.111 10.667 21.191 1.00 85.00 176 GLN A C 1
ATOM 1372 O O . GLN A 1 176 ? -13.598 11.642 21.765 1.00 85.00 176 GLN A O 1
ATOM 1377 N N . ASN A 1 177 ? -13.721 10.096 20.146 1.00 83.56 177 ASN A N 1
ATOM 1378 C CA . ASN A 1 177 ? -15.024 10.525 19.649 1.00 83.56 177 ASN A CA 1
ATOM 1379 C C . ASN A 1 177 ? -16.148 9.886 20.473 1.00 83.56 177 ASN A C 1
ATOM 1381 O O . ASN A 1 177 ? -16.801 8.934 20.041 1.00 83.56 177 ASN A O 1
ATOM 1385 N N . SER A 1 178 ? -16.407 10.459 21.651 1.00 71.19 178 SER A N 1
ATOM 1386 C CA . SER A 1 178 ? -17.422 9.989 22.606 1.00 71.19 178 SER A CA 1
ATOM 1387 C C . SER A 1 178 ? -18.790 9.734 21.956 1.00 71.19 178 SER A C 1
ATOM 1389 O O . SER A 1 178 ? -19.427 8.728 22.243 1.00 71.19 178 SER A O 1
ATOM 1391 N N . THR A 1 179 ? -19.215 10.565 21.002 1.00 76.31 179 THR A N 1
ATOM 1392 C CA . THR A 1 179 ? -20.462 10.391 20.233 1.00 76.31 179 THR A CA 1
ATOM 1393 C C . THR A 1 179 ? -20.492 9.118 19.381 1.00 76.31 179 THR A C 1
ATOM 1395 O O . THR A 1 179 ? -21.532 8.470 19.279 1.00 76.31 179 THR A O 1
ATOM 1398 N N . ALA A 1 180 ? -19.368 8.738 18.769 1.00 76.31 180 ALA A N 1
ATOM 1399 C CA . ALA A 1 180 ? -19.290 7.534 17.944 1.00 76.31 180 ALA A CA 1
ATOM 1400 C C . ALA A 1 180 ? -19.448 6.269 18.801 1.00 76.31 180 ALA A C 1
ATOM 1402 O O . ALA A 1 180 ? -20.179 5.358 18.420 1.00 76.31 180 ALA A O 1
ATOM 1403 N N . ILE A 1 181 ? -18.834 6.249 19.988 1.00 75.25 181 ILE A N 1
ATOM 1404 C CA . ILE A 1 181 ? -18.979 5.149 20.951 1.00 75.25 181 ILE A CA 1
ATOM 1405 C C . ILE A 1 181 ? -20.377 5.095 21.555 1.00 75.25 181 ILE A C 1
ATOM 1407 O O . ILE A 1 181 ? -20.953 4.010 21.629 1.00 75.25 181 ILE A O 1
ATOM 1411 N N . LYS A 1 182 ? -20.950 6.243 21.934 1.00 77.44 182 LYS A N 1
ATOM 1412 C CA . LYS A 1 182 ? -22.326 6.322 22.451 1.00 77.44 182 LYS A CA 1
ATOM 1413 C C . LYS A 1 182 ? -23.313 5.682 21.484 1.00 77.44 182 LYS A C 1
ATOM 1415 O O . LYS A 1 182 ? -24.092 4.825 21.880 1.00 77.44 182 LYS A O 1
ATOM 1420 N N . ASN A 1 183 ? -23.215 6.023 20.200 1.00 77.31 183 ASN A N 1
ATOM 1421 C CA . ASN A 1 183 ? -24.083 5.455 19.169 1.00 77.31 183 ASN A CA 1
ATOM 1422 C C . ASN A 1 183 ? -23.837 3.958 18.926 1.00 77.31 183 ASN A C 1
ATOM 1424 O O . ASN A 1 183 ? -24.757 3.252 18.522 1.00 77.31 183 ASN A O 1
ATOM 1428 N N . LEU A 1 184 ? -22.614 3.472 19.148 1.00 74.81 184 LEU A N 1
ATOM 1429 C CA . LEU A 1 184 ? -22.259 2.071 18.926 1.00 74.81 184 LEU A CA 1
ATOM 1430 C C . LEU A 1 184 ? -22.729 1.154 20.067 1.00 74.81 184 LEU A C 1
ATOM 1432 O O . LEU A 1 184 ? -23.162 0.036 19.803 1.00 74.81 184 LEU A O 1
ATOM 1436 N N . ILE A 1 185 ? -22.628 1.616 21.318 1.00 75.31 185 ILE A N 1
ATOM 1437 C CA . ILE A 1 185 ? -22.936 0.824 22.523 1.00 75.31 185 ILE A CA 1
ATOM 1438 C C . ILE A 1 185 ? -24.334 1.159 23.083 1.00 75.31 185 ILE A C 1
ATOM 1440 O O . ILE A 1 185 ? -24.908 0.369 23.824 1.00 75.31 185 ILE A O 1
ATOM 1444 N N . GLY A 1 186 ? -24.923 2.292 22.686 1.00 75.94 186 GLY A N 1
ATOM 1445 C CA . GLY A 1 186 ? -26.247 2.735 23.135 1.00 75.94 186 GLY A CA 1
ATOM 1446 C C . GLY A 1 186 ? -26.275 3.292 24.562 1.00 75.94 186 GLY A C 1
ATOM 1447 O O . GLY A 1 186 ? -27.326 3.251 25.195 1.00 75.94 186 GLY A O 1
ATOM 1448 N N . LEU A 1 187 ? -25.137 3.775 25.072 1.00 74.31 187 LEU A N 1
ATOM 1449 C CA . LEU A 1 187 ? -24.984 4.278 26.446 1.00 74.31 187 LEU A CA 1
ATOM 1450 C C . LEU A 1 187 ? -25.353 5.764 26.565 1.00 74.31 187 LEU A C 1
ATOM 1452 O O . LEU A 1 187 ? -25.192 6.530 25.609 1.00 74.31 187 LEU A O 1
ATOM 1456 N N . THR A 1 188 ? -25.814 6.174 27.748 1.00 75.00 188 THR A N 1
ATOM 1457 C CA . THR A 1 188 ? -26.096 7.581 28.083 1.00 75.00 188 THR A CA 1
ATOM 1458 C C . THR A 1 188 ? -24.822 8.345 28.471 1.00 75.00 188 THR A C 1
ATOM 1460 O O . THR A 1 188 ? -23.779 7.758 28.761 1.00 75.00 188 THR A O 1
ATOM 1463 N N . ASP A 1 189 ? -24.890 9.681 28.456 1.00 71.69 189 ASP A N 1
ATOM 1464 C CA . ASP A 1 189 ? -23.741 10.550 28.756 1.00 71.69 189 ASP A CA 1
ATOM 1465 C C . ASP A 1 189 ? -23.197 10.351 30.181 1.00 71.69 189 ASP A C 1
ATOM 1467 O O . ASP A 1 189 ? -21.981 10.348 30.365 1.00 71.69 189 ASP A O 1
ATOM 1471 N N . GLU A 1 190 ? -24.080 10.114 31.157 1.00 72.31 190 GLU A N 1
ATOM 1472 C CA . GLU A 1 190 ? -23.712 9.860 32.559 1.00 72.31 190 GLU A CA 1
ATOM 1473 C C . GLU A 1 190 ? -22.943 8.541 32.731 1.00 72.31 190 GLU A C 1
ATOM 1475 O O . GLU A 1 190 ? -21.921 8.505 33.415 1.00 72.31 190 GLU A O 1
ATOM 1480 N N . GLU A 1 191 ? -23.370 7.467 32.056 1.00 72.94 191 GLU A N 1
ATOM 1481 C CA . GLU A 1 191 ? -22.708 6.157 32.138 1.00 72.94 191 GLU A CA 1
ATOM 1482 C C . GLU A 1 191 ? -21.313 6.169 31.492 1.00 72.94 191 GLU A C 1
ATOM 1484 O O . GLU A 1 191 ? -20.407 5.457 31.930 1.00 72.94 191 GLU A O 1
ATOM 1489 N N . LEU A 1 192 ? -21.114 6.986 30.452 1.00 73.81 192 LEU A N 1
ATOM 1490 C CA . LEU A 1 192 ? -19.829 7.089 29.763 1.00 73.81 192 LEU A CA 1
ATOM 1491 C C . LEU A 1 192 ? -18.777 7.818 30.614 1.00 73.81 192 LEU A C 1
ATOM 1493 O O . LEU A 1 192 ? -17.609 7.424 30.616 1.00 73.81 192 LEU A O 1
ATOM 1497 N N . GLU A 1 193 ? -19.183 8.879 31.317 1.00 74.62 193 GLU A N 1
ATOM 1498 C CA . GLU A 1 193 ? -18.276 9.738 32.084 1.00 74.62 193 GLU A CA 1
ATOM 1499 C C . GLU A 1 193 ? -17.772 9.035 33.356 1.00 74.62 193 GLU A C 1
ATOM 1501 O O . GLU A 1 193 ? -16.581 9.092 33.669 1.00 74.62 193 GLU A O 1
ATOM 1506 N N . GLU A 1 194 ? -18.631 8.257 34.023 1.00 74.31 194 GLU A N 1
ATOM 1507 C CA . GLU A 1 194 ? -18.247 7.432 35.178 1.00 74.31 194 GLU A CA 1
ATOM 1508 C C . GLU A 1 194 ? -17.356 6.238 34.771 1.00 74.31 194 GLU A C 1
ATOM 1510 O O . GLU A 1 194 ? -16.478 5.798 35.518 1.00 74.31 194 GLU A O 1
ATOM 1515 N N . SER A 1 195 ? -17.520 5.753 33.537 1.00 77.81 195 SER A N 1
ATOM 1516 C CA . SER A 1 195 ? -16.846 4.567 33.004 1.00 77.81 195 SER A CA 1
ATOM 1517 C C . SER A 1 195 ? -15.611 4.877 32.140 1.00 77.81 195 SER A C 1
ATOM 1519 O O . SER A 1 195 ? -15.081 3.982 31.476 1.00 77.81 195 SER A O 1
ATOM 1521 N N . GLN A 1 196 ? -15.098 6.112 32.132 1.00 80.81 196 GLN A N 1
ATOM 1522 C CA . GLN A 1 196 ? -14.023 6.509 31.211 1.00 80.81 196 GLN A CA 1
ATOM 1523 C C . GLN A 1 196 ? -12.761 5.630 31.342 1.00 80.81 196 GLN A C 1
ATOM 1525 O O . GLN A 1 196 ? -12.174 5.224 30.339 1.00 80.81 196 GLN A O 1
ATOM 1530 N N . ALA A 1 197 ? -12.356 5.275 32.566 1.00 85.88 197 ALA A N 1
ATOM 1531 C CA . ALA A 1 197 ? -11.170 4.444 32.797 1.00 85.88 197 ALA A CA 1
ATOM 1532 C C . ALA A 1 197 ? -11.323 3.005 32.262 1.00 85.88 197 ALA A C 1
ATOM 1534 O O . ALA A 1 197 ? -10.383 2.454 31.685 1.00 85.88 197 ALA A O 1
ATOM 1535 N N . SER A 1 198 ? -12.499 2.393 32.418 1.00 84.50 198 SER A N 1
ATOM 1536 C CA . SER A 1 198 ? -12.756 1.038 31.913 1.00 84.50 198 SER A CA 1
ATOM 1537 C C . SER A 1 198 ? -12.932 1.016 30.392 1.00 84.50 198 SER A C 1
ATOM 1539 O O . SER A 1 198 ? -12.552 0.031 29.762 1.00 84.50 198 SER A O 1
ATOM 1541 N N . LEU A 1 199 ? -13.410 2.107 29.782 1.00 84.06 199 LEU A N 1
ATOM 1542 C CA . LEU A 1 199 ? -13.458 2.261 28.324 1.00 84.06 199 LEU A CA 1
ATOM 1543 C C . LEU A 1 199 ? -12.054 2.303 27.713 1.00 84.06 199 LEU A C 1
ATOM 1545 O O . LEU A 1 199 ? -11.794 1.590 26.748 1.00 84.06 199 LEU A O 1
ATOM 1549 N N . TRP A 1 200 ? -11.123 3.061 28.298 1.00 87.94 200 TRP A N 1
ATOM 1550 C CA . TRP A 1 200 ? -9.724 3.064 27.848 1.00 87.94 200 TRP A CA 1
ATOM 1551 C C . TRP A 1 200 ? -9.034 1.712 28.062 1.00 87.94 200 TRP A C 1
ATOM 1553 O O . TRP A 1 200 ? -8.265 1.271 27.207 1.00 87.94 200 TRP A O 1
ATOM 1563 N N . LEU A 1 201 ? -9.343 1.008 29.155 1.00 89.75 201 LEU A N 1
ATOM 1564 C CA . LEU A 1 201 ? -8.868 -0.362 29.355 1.00 89.75 201 LEU A CA 1
ATOM 1565 C C . LEU A 1 201 ? -9.420 -1.312 28.279 1.00 89.75 201 LEU A C 1
ATOM 1567 O O . LEU A 1 201 ? -8.673 -2.118 27.725 1.00 89.75 201 LEU A O 1
ATOM 1571 N N . ALA A 1 202 ? -10.707 -1.199 27.945 1.00 87.06 202 ALA A N 1
ATOM 1572 C CA . ALA A 1 202 ? -11.324 -1.973 26.873 1.00 87.06 202 ALA A CA 1
ATOM 1573 C C . ALA A 1 202 ? -10.705 -1.648 25.503 1.00 87.06 202 ALA A C 1
ATOM 1575 O O . ALA A 1 202 ? -10.453 -2.567 24.725 1.00 87.06 202 ALA A O 1
ATOM 1576 N N . ALA A 1 203 ? -10.393 -0.376 25.231 1.00 89.56 203 ALA A N 1
ATOM 1577 C CA . ALA A 1 203 ? -9.685 0.058 24.027 1.00 89.56 203 ALA A CA 1
ATOM 1578 C C . ALA A 1 203 ? -8.313 -0.618 23.904 1.00 89.56 203 ALA A C 1
ATOM 1580 O O . ALA A 1 203 ? -7.995 -1.175 22.857 1.00 89.56 203 ALA A O 1
ATOM 1581 N N . PHE A 1 204 ? -7.539 -0.639 24.992 1.00 92.25 204 PHE A N 1
ATOM 1582 C CA . PHE A 1 204 ? -6.226 -1.283 25.041 1.00 92.25 204 PHE A CA 1
ATOM 1583 C C . PHE A 1 204 ? -6.313 -2.797 24.801 1.00 92.25 204 PHE A C 1
ATOM 1585 O O . PHE A 1 204 ? -5.523 -3.364 24.044 1.00 92.25 204 PHE A O 1
ATOM 1592 N N . VAL A 1 205 ? -7.291 -3.471 25.413 1.00 92.81 205 VAL A N 1
ATOM 1593 C CA . VAL A 1 205 ? -7.519 -4.909 25.194 1.00 92.81 205 VAL A CA 1
ATOM 1594 C C . VAL A 1 205 ? -7.921 -5.177 23.743 1.00 92.81 205 VAL A C 1
ATOM 1596 O O . VAL A 1 205 ? -7.376 -6.083 23.111 1.00 92.81 205 VAL A O 1
ATOM 1599 N N . LEU A 1 206 ? -8.835 -4.375 23.195 1.00 90.81 206 LEU A N 1
ATOM 1600 C CA . LEU A 1 206 ? -9.269 -4.477 21.805 1.00 90.81 206 LEU A CA 1
ATOM 1601 C C . LEU A 1 206 ? -8.098 -4.268 20.835 1.00 90.81 206 LEU A C 1
ATOM 1603 O O . LEU A 1 206 ? -7.949 -5.034 19.885 1.00 90.81 206 LEU A O 1
ATOM 1607 N N . GLU A 1 207 ? -7.236 -3.287 21.104 1.00 93.50 207 GLU A N 1
ATOM 1608 C CA . GLU A 1 207 ? -6.014 -3.026 20.341 1.00 93.50 207 GLU A CA 1
ATOM 1609 C C . GLU A 1 207 ? -5.114 -4.262 20.288 1.00 93.50 207 GLU A C 1
ATOM 1611 O O . GLU A 1 207 ? -4.748 -4.712 19.201 1.00 93.50 207 GLU A O 1
ATOM 1616 N N . HIS A 1 208 ? -4.826 -4.875 21.439 1.00 94.75 208 HIS A N 1
ATOM 1617 C CA . HIS A 1 208 ? -3.983 -6.070 21.509 1.00 94.75 208 HIS A CA 1
ATOM 1618 C C . HIS A 1 208 ? -4.601 -7.249 20.757 1.00 94.75 208 HIS A C 1
ATOM 1620 O O . HIS A 1 208 ? -3.889 -7.968 20.058 1.00 94.75 208 HIS A O 1
ATOM 1626 N N . ILE A 1 209 ? -5.921 -7.433 20.844 1.00 95.25 209 ILE A N 1
ATOM 1627 C CA . ILE A 1 209 ? -6.628 -8.483 20.100 1.00 95.25 209 ILE A CA 1
ATOM 1628 C C . ILE A 1 209 ? -6.482 -8.264 18.589 1.00 95.25 209 ILE A C 1
ATOM 1630 O O . ILE A 1 209 ? -6.157 -9.206 17.865 1.00 95.25 209 ILE A O 1
ATOM 1634 N N . ILE A 1 210 ? -6.680 -7.033 18.108 1.00 94.69 210 ILE A N 1
ATOM 1635 C CA . ILE A 1 210 ? -6.592 -6.712 16.677 1.00 94.69 210 ILE A CA 1
ATOM 1636 C C . ILE A 1 210 ? -5.149 -6.841 16.175 1.00 94.69 210 ILE A C 1
ATOM 1638 O O . ILE A 1 210 ? -4.929 -7.413 15.107 1.00 94.69 210 ILE A O 1
ATOM 1642 N N . ILE A 1 211 ? -4.156 -6.382 16.941 1.00 93.69 211 ILE A N 1
ATOM 1643 C CA . ILE A 1 211 ? -2.737 -6.539 16.588 1.00 93.69 211 ILE A CA 1
ATOM 1644 C C . ILE A 1 211 ? -2.360 -8.023 16.529 1.00 93.69 211 ILE A C 1
ATOM 1646 O O . ILE A 1 211 ? -1.739 -8.456 15.558 1.00 93.69 211 ILE A O 1
ATOM 1650 N N . LEU A 1 212 ? -2.764 -8.828 17.516 1.00 94.06 212 LEU A N 1
ATOM 1651 C CA . LEU A 1 212 ? -2.513 -10.272 17.510 1.00 94.06 212 LEU A CA 1
ATOM 1652 C C . LEU A 1 212 ? -3.178 -10.957 16.312 1.00 94.06 212 LEU A C 1
ATOM 1654 O O . LEU A 1 212 ? -2.551 -11.797 15.666 1.00 94.06 212 LEU A O 1
ATOM 1658 N N . ALA A 1 213 ? -4.408 -10.568 15.970 1.00 94.50 213 ALA A N 1
ATOM 1659 C CA . ALA A 1 213 ? -5.098 -11.064 14.784 1.00 94.50 213 ALA A CA 1
ATOM 1660 C C . ALA A 1 213 ? -4.371 -10.668 13.486 1.00 94.50 213 ALA A C 1
ATOM 1662 O O . ALA A 1 213 ? -4.226 -11.499 12.588 1.00 94.50 213 ALA A O 1
ATOM 1663 N N . LEU A 1 214 ? -3.858 -9.436 13.397 1.00 92.56 214 LEU A N 1
ATOM 1664 C CA . LEU A 1 214 ? -3.084 -8.960 12.250 1.00 92.56 214 LEU A CA 1
ATOM 1665 C C . LEU A 1 214 ? -1.770 -9.742 12.099 1.00 92.56 214 LEU A C 1
ATOM 1667 O O . LEU A 1 214 ? -1.438 -10.200 11.005 1.00 92.56 214 LEU A O 1
ATOM 1671 N N . VAL A 1 215 ? -1.037 -9.939 13.196 1.00 91.25 215 VAL A N 1
ATOM 1672 C CA . VAL A 1 215 ? 0.196 -10.740 13.208 1.00 91.25 215 VAL A CA 1
ATOM 1673 C C . VAL A 1 215 ? -0.103 -12.184 12.807 1.00 91.25 215 VAL A C 1
ATOM 1675 O O . VAL A 1 215 ? 0.589 -12.742 11.954 1.00 91.25 215 VAL A O 1
ATOM 1678 N N . TRP A 1 216 ? -1.169 -12.776 13.351 1.00 93.75 216 TRP A N 1
ATOM 1679 C CA . TRP A 1 216 ? -1.611 -14.118 12.978 1.00 93.75 216 TRP A CA 1
ATOM 1680 C C . TRP A 1 216 ? -1.948 -14.220 11.486 1.00 93.75 216 TRP A C 1
ATOM 1682 O O . TRP A 1 216 ? -1.545 -15.184 10.832 1.00 93.75 216 TRP A O 1
ATOM 1692 N N . PHE A 1 217 ? -2.624 -13.218 10.921 1.00 93.00 217 PHE A N 1
ATOM 1693 C CA . PHE A 1 217 ? -2.943 -13.160 9.495 1.00 93.00 217 PHE A CA 1
ATOM 1694 C C . PHE A 1 217 ? -1.682 -13.104 8.619 1.00 93.00 217 PHE A C 1
ATOM 1696 O O . PHE A 1 217 ? -1.576 -13.849 7.638 1.00 93.00 217 PHE A O 1
ATOM 1703 N N . PHE A 1 218 ? -0.698 -12.277 8.988 1.00 87.88 218 PHE A N 1
ATOM 1704 C CA . PHE A 1 218 ? 0.569 -12.185 8.257 1.00 87.88 218 PHE A CA 1
ATOM 1705 C C . PHE A 1 218 ? 1.389 -13.475 8.323 1.00 87.88 218 PHE A C 1
ATOM 1707 O O . PHE A 1 218 ? 2.010 -13.842 7.329 1.00 87.88 218 PHE A O 1
ATOM 1714 N N . VAL A 1 219 ? 1.368 -14.186 9.453 1.00 89.50 219 VAL A N 1
ATOM 1715 C CA . VAL A 1 219 ? 2.036 -15.492 9.592 1.00 89.50 219 VAL A CA 1
ATOM 1716 C C . VAL A 1 219 ? 1.294 -16.589 8.821 1.00 89.50 219 VAL A C 1
ATOM 1718 O O . VAL A 1 219 ? 1.921 -17.466 8.229 1.00 89.50 219 VAL A O 1
ATOM 1721 N N . SER A 1 220 ? -0.039 -16.539 8.801 1.00 91.81 220 SER A N 1
ATOM 1722 C CA . SER A 1 220 ? -0.878 -17.551 8.147 1.00 91.81 220 SER A CA 1
ATOM 1723 C C . SER A 1 220 ? -0.881 -17.439 6.623 1.00 91.81 220 SER A C 1
ATOM 1725 O O . SER A 1 220 ? -1.152 -18.425 5.937 1.00 91.81 220 SER A O 1
ATOM 1727 N N . THR A 1 221 ? -0.583 -16.258 6.076 1.00 88.44 221 THR A N 1
ATOM 1728 C CA . THR A 1 221 ? -0.567 -16.028 4.629 1.00 88.44 221 THR A CA 1
ATOM 1729 C C . THR A 1 221 ? 0.781 -16.458 4.038 1.00 88.44 221 THR A C 1
ATOM 1731 O O . THR A 1 221 ? 1.793 -15.795 4.268 1.00 88.44 221 THR A O 1
ATOM 1734 N N . PRO A 1 222 ? 0.842 -17.550 3.251 1.00 84.81 222 PRO A N 1
ATOM 1735 C CA . PRO A 1 222 ? 2.093 -17.983 2.641 1.00 84.81 222 PRO A CA 1
ATOM 1736 C C . PRO A 1 222 ? 2.575 -16.947 1.618 1.00 84.81 222 PRO A C 1
ATOM 1738 O O . PRO A 1 222 ? 1.813 -16.525 0.751 1.00 84.81 222 PRO A O 1
ATOM 1741 N N . ALA A 1 223 ? 3.860 -16.587 1.676 1.00 82.44 223 ALA A N 1
ATOM 1742 C CA . ALA A 1 223 ? 4.453 -15.563 0.809 1.00 82.44 223 ALA A CA 1
ATOM 1743 C C . ALA A 1 223 ? 4.412 -15.904 -0.694 1.00 82.44 223 ALA A C 1
ATOM 1745 O O . ALA A 1 223 ? 4.492 -15.011 -1.534 1.00 82.44 223 ALA A O 1
ATOM 1746 N N . GLU A 1 224 ? 4.289 -17.187 -1.053 1.00 84.69 224 GLU A N 1
ATOM 1747 C CA . GLU A 1 224 ? 4.228 -17.629 -2.445 1.00 84.69 224 GLU A CA 1
ATOM 1748 C C . GLU A 1 224 ? 2.999 -18.510 -2.714 1.00 84.69 224 GLU A C 1
ATOM 1750 O O . GLU A 1 224 ? 2.727 -19.454 -1.961 1.00 84.69 224 GLU A O 1
ATOM 1755 N N . PRO A 1 225 ? 2.275 -18.283 -3.826 1.00 89.50 225 PRO A N 1
ATOM 1756 C CA . PRO A 1 225 ? 1.187 -19.159 -4.228 1.00 89.50 225 PRO A CA 1
ATOM 1757 C C . PRO A 1 225 ? 1.722 -20.504 -4.741 1.00 89.50 225 PRO A C 1
ATOM 1759 O O . PRO A 1 225 ? 2.728 -20.583 -5.454 1.00 89.50 225 PRO A O 1
ATOM 1762 N N . LYS A 1 226 ? 0.973 -21.582 -4.467 1.00 88.94 226 LYS A N 1
ATOM 1763 C CA . LYS A 1 226 ? 1.357 -22.973 -4.787 1.00 88.94 226 LYS A CA 1
ATOM 1764 C C . LYS A 1 226 ? 1.728 -23.187 -6.263 1.00 88.94 226 LYS A C 1
ATOM 1766 O O . LYS A 1 226 ? 2.593 -24.010 -6.564 1.00 88.94 226 LYS A O 1
ATOM 1771 N N . SER A 1 227 ? 1.091 -22.468 -7.190 1.00 91.25 227 SER A N 1
ATOM 1772 C CA . SER A 1 227 ? 1.355 -22.564 -8.635 1.00 91.25 227 SER A CA 1
ATOM 1773 C C . SER A 1 227 ? 2.779 -22.140 -8.999 1.00 91.25 227 SER A C 1
ATOM 1775 O O . SER A 1 227 ? 3.445 -22.817 -9.781 1.00 91.25 227 SER A O 1
ATOM 1777 N N . ILE A 1 228 ? 3.283 -21.073 -8.379 1.00 89.12 228 ILE A N 1
ATOM 1778 C CA . ILE A 1 228 ? 4.634 -20.563 -8.632 1.00 89.12 228 ILE A CA 1
ATOM 1779 C C . ILE A 1 228 ? 5.676 -21.491 -8.011 1.00 89.12 228 ILE A C 1
ATOM 1781 O O . ILE A 1 228 ? 6.680 -21.796 -8.650 1.00 89.12 228 ILE A O 1
ATOM 1785 N N . THR A 1 229 ? 5.411 -22.039 -6.823 1.00 90.00 229 THR A N 1
ATOM 1786 C CA . THR A 1 229 ? 6.289 -23.043 -6.204 1.00 90.00 229 THR A CA 1
ATOM 1787 C C . THR A 1 229 ? 6.427 -24.286 -7.085 1.00 90.00 229 THR A C 1
ATOM 1789 O O . THR A 1 229 ? 7.535 -24.788 -7.283 1.00 90.00 229 THR A O 1
ATOM 1792 N N . LYS A 1 230 ? 5.324 -24.763 -7.683 1.00 92.50 230 LYS A N 1
ATOM 1793 C CA . LYS A 1 230 ? 5.351 -25.873 -8.651 1.00 92.50 230 LYS A CA 1
ATOM 1794 C C . LYS A 1 230 ? 6.208 -25.536 -9.873 1.00 92.50 230 LYS A C 1
ATOM 1796 O O . LYS A 1 230 ? 7.047 -26.351 -10.248 1.00 92.50 230 LYS A O 1
ATOM 1801 N N . LEU A 1 231 ? 6.046 -24.344 -10.451 1.00 91.31 231 LEU A N 1
ATOM 1802 C CA . LEU A 1 231 ? 6.826 -23.899 -11.612 1.00 91.31 231 LEU A CA 1
ATOM 1803 C C . LEU A 1 231 ? 8.316 -23.732 -11.292 1.00 91.31 231 LEU A C 1
ATOM 1805 O O . LEU A 1 231 ? 9.157 -24.204 -12.053 1.00 91.31 231 LEU A O 1
ATOM 1809 N N . LYS A 1 232 ? 8.667 -23.147 -10.141 1.00 91.56 232 LYS A N 1
ATOM 1810 C CA . LYS A 1 232 ? 10.060 -23.066 -9.668 1.00 91.56 232 LYS A CA 1
ATOM 1811 C C . LYS A 1 232 ? 10.660 -24.459 -9.493 1.00 91.56 232 LYS A C 1
ATOM 1813 O O . LYS A 1 232 ? 11.793 -24.697 -9.904 1.00 91.56 232 LYS A O 1
ATOM 1818 N N . ASN A 1 233 ? 9.902 -25.394 -8.923 1.00 93.00 233 ASN A N 1
ATOM 1819 C CA . ASN A 1 233 ? 10.349 -26.774 -8.751 1.00 93.00 233 ASN A CA 1
ATOM 1820 C C . ASN A 1 233 ? 10.518 -27.498 -10.090 1.00 93.00 233 ASN A C 1
ATOM 1822 O O . ASN A 1 233 ? 11.484 -28.241 -10.251 1.00 93.00 233 ASN A O 1
ATOM 1826 N N . LEU A 1 234 ? 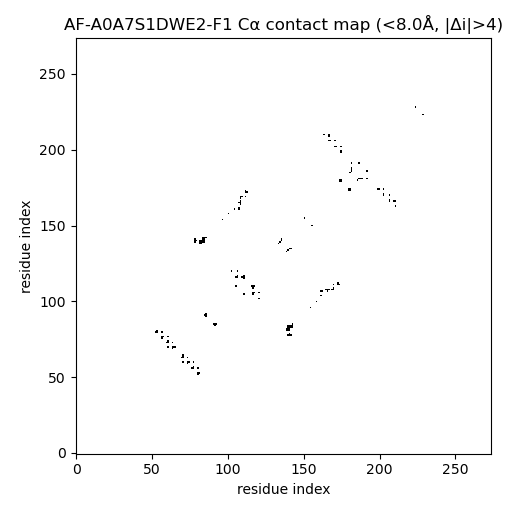9.628 -27.258 -11.055 1.00 93.56 234 LEU A N 1
ATOM 1827 C CA . LEU A 1 234 ? 9.745 -27.792 -12.409 1.00 93.56 234 LEU A CA 1
ATOM 1828 C C . LEU A 1 234 ? 10.980 -27.230 -13.122 1.00 93.56 234 LEU A C 1
ATOM 1830 O O . LEU A 1 234 ? 11.793 -28.004 -13.616 1.00 93.56 234 LEU A O 1
ATOM 1834 N N . SER A 1 235 ? 11.170 -25.910 -13.098 1.00 93.06 235 SER A N 1
ATOM 1835 C CA . SER A 1 235 ? 12.349 -25.250 -13.667 1.00 93.06 235 SER A CA 1
ATOM 1836 C C . SER A 1 235 ? 13.647 -25.798 -13.057 1.00 93.06 235 SER A C 1
ATOM 1838 O O . SER A 1 235 ? 14.538 -26.240 -13.780 1.00 93.06 235 SER A O 1
ATOM 1840 N N . LYS A 1 236 ? 13.705 -25.932 -11.723 1.00 93.62 236 LYS A N 1
ATOM 1841 C CA . LYS A 1 236 ? 14.839 -26.552 -11.014 1.00 93.62 236 LYS A CA 1
ATOM 1842 C C . LYS A 1 236 ? 15.069 -28.015 -11.404 1.00 93.62 236 LYS A C 1
ATOM 1844 O O . LYS A 1 236 ? 16.213 -28.466 -11.390 1.00 93.62 236 LYS A O 1
ATOM 1849 N N . ARG A 1 237 ? 14.008 -28.780 -11.694 1.00 93.56 237 ARG A N 1
ATOM 1850 C CA . ARG A 1 237 ? 14.115 -30.176 -12.155 1.00 93.56 237 ARG A CA 1
ATOM 1851 C C . ARG A 1 237 ? 14.690 -30.246 -13.565 1.00 93.56 237 ARG A C 1
ATOM 1853 O O . ARG A 1 237 ? 15.616 -31.020 -13.772 1.00 93.56 237 ARG A O 1
ATOM 1860 N N . ILE A 1 238 ? 14.198 -29.412 -14.481 1.00 93.69 238 ILE A N 1
ATOM 1861 C CA . ILE A 1 238 ? 14.685 -29.338 -15.866 1.00 93.69 238 ILE A CA 1
ATOM 1862 C C . ILE A 1 238 ? 16.158 -28.910 -15.893 1.00 93.69 238 ILE A C 1
ATOM 1864 O O . ILE A 1 238 ? 16.977 -29.557 -16.541 1.00 93.69 238 ILE A O 1
ATOM 1868 N N . GLN A 1 239 ? 16.529 -27.878 -15.128 1.00 94.56 239 GLN A N 1
ATOM 1869 C CA . GLN A 1 239 ? 17.927 -27.450 -15.011 1.00 94.56 239 GLN A CA 1
ATOM 1870 C C . GLN A 1 239 ? 18.823 -28.581 -14.494 1.00 94.56 239 GLN A C 1
ATOM 1872 O O . GLN A 1 239 ? 19.880 -28.839 -15.065 1.00 94.56 239 GLN A O 1
ATOM 1877 N N . ARG A 1 240 ? 18.385 -29.315 -13.461 1.00 93.50 240 ARG A N 1
ATOM 1878 C CA . ARG A 1 240 ? 19.132 -30.474 -12.949 1.00 93.50 240 ARG A CA 1
ATOM 1879 C C . ARG A 1 240 ? 19.264 -31.595 -13.977 1.00 93.50 240 ARG A C 1
ATOM 1881 O O . ARG A 1 240 ? 20.354 -32.142 -14.103 1.00 93.50 240 ARG A O 1
ATOM 1888 N N . SER A 1 241 ? 18.204 -31.936 -14.712 1.00 91.94 241 SER A N 1
ATOM 1889 C CA . SER A 1 241 ? 18.282 -32.989 -15.731 1.00 91.94 241 SER A CA 1
ATOM 1890 C C . SER A 1 241 ? 19.225 -32.618 -16.874 1.00 91.94 241 SER A C 1
ATOM 1892 O O . SER A 1 241 ? 19.982 -33.473 -17.322 1.00 91.94 241 SER A O 1
ATOM 1894 N N . VAL A 1 242 ? 19.233 -31.349 -17.302 1.00 93.25 242 VAL A N 1
ATOM 1895 C CA . VAL A 1 242 ? 20.157 -30.858 -18.338 1.00 93.25 242 VAL A CA 1
ATOM 1896 C C . VAL A 1 242 ? 21.605 -30.920 -17.852 1.00 93.25 242 VAL A C 1
ATOM 1898 O O . VAL A 1 242 ? 22.456 -31.426 -18.572 1.00 93.25 242 VAL A O 1
ATOM 1901 N N . LEU A 1 243 ? 21.886 -30.492 -16.617 1.00 92.56 243 LEU A N 1
ATOM 1902 C CA . LEU A 1 243 ? 23.238 -30.550 -16.047 1.00 92.56 243 LEU A CA 1
ATOM 1903 C C . LEU A 1 243 ? 23.758 -31.988 -15.903 1.00 92.56 243 LEU A C 1
ATOM 1905 O O . LEU A 1 243 ? 24.915 -32.258 -16.212 1.00 92.56 243 LEU A O 1
ATOM 1909 N N . VAL A 1 244 ? 22.910 -32.925 -15.462 1.00 92.38 244 VAL A N 1
ATOM 1910 C CA . VAL A 1 244 ? 23.280 -34.348 -15.368 1.00 92.38 244 VAL A CA 1
ATOM 1911 C C . VAL A 1 244 ? 23.534 -34.940 -16.753 1.00 92.38 244 VAL A C 1
ATOM 1913 O O . VAL A 1 244 ? 24.480 -35.706 -16.920 1.00 92.38 244 VAL A O 1
ATOM 1916 N N . HIS A 1 245 ? 22.710 -34.586 -17.742 1.00 91.69 245 HIS A N 1
ATOM 1917 C CA . HIS A 1 245 ? 22.904 -35.043 -19.113 1.00 91.69 245 HIS A CA 1
ATOM 1918 C C . HIS A 1 245 ? 24.195 -34.482 -19.718 1.00 91.69 245 HIS A C 1
ATOM 1920 O O . HIS A 1 245 ? 24.977 -35.265 -20.243 1.00 91.69 245 HIS A O 1
ATOM 1926 N N . SER A 1 246 ? 24.460 -33.179 -19.557 1.00 91.81 246 SER A N 1
ATOM 1927 C CA . SER A 1 246 ? 25.715 -32.536 -19.973 1.00 91.81 246 SER A CA 1
ATOM 1928 C C . SER A 1 246 ? 26.918 -33.265 -19.382 1.00 91.81 246 SER A C 1
ATOM 1930 O O . SER A 1 246 ? 27.744 -33.775 -20.122 1.00 91.81 246 SER A O 1
ATOM 1932 N N . LYS A 1 247 ? 26.936 -33.470 -18.057 1.00 92.06 247 LYS A N 1
ATOM 1933 C CA . LYS A 1 247 ? 28.039 -34.166 -17.383 1.00 92.06 247 LYS A CA 1
ATOM 1934 C C . LYS A 1 247 ? 28.247 -35.596 -17.895 1.00 92.06 247 LYS A C 1
ATOM 1936 O O . 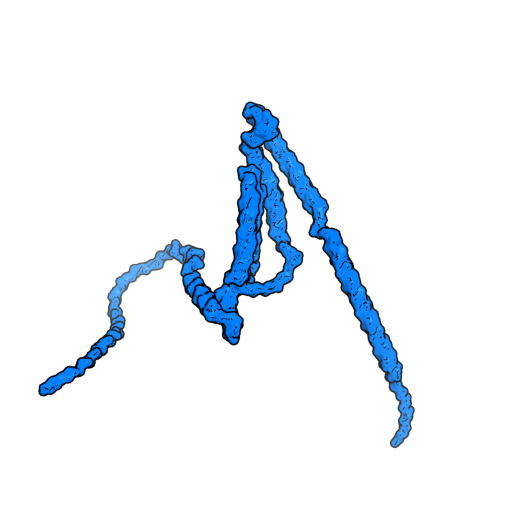LYS A 1 247 ? 29.376 -36.077 -17.948 1.00 92.06 247 LYS A O 1
ATOM 1941 N N . LYS A 1 248 ? 27.164 -36.304 -18.241 1.00 91.12 248 LYS A N 1
ATOM 1942 C CA . LYS A 1 248 ? 27.244 -37.663 -18.796 1.00 91.12 248 LYS A CA 1
ATOM 1943 C C . LYS A 1 248 ? 27.833 -37.665 -20.209 1.00 91.12 248 LYS A C 1
ATOM 1945 O O . LYS A 1 248 ? 28.578 -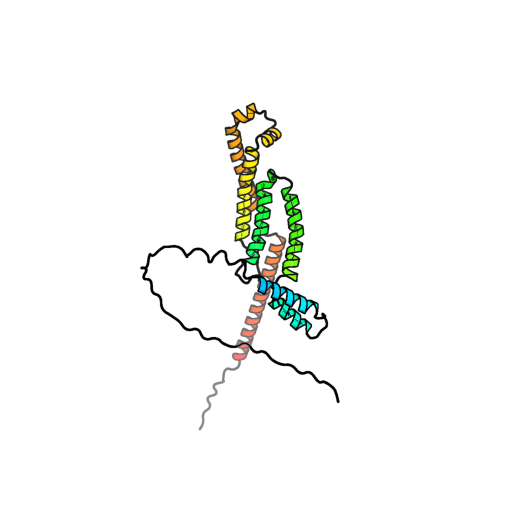38.588 -20.521 1.00 91.12 248 LYS A O 1
ATOM 1950 N N . VAL A 1 249 ? 27.497 -36.667 -21.029 1.00 89.06 249 VAL A N 1
ATOM 1951 C CA . VAL A 1 249 ? 28.092 -36.469 -22.360 1.00 89.06 249 VAL A CA 1
ATOM 1952 C C . VAL A 1 249 ? 29.587 -36.186 -22.221 1.00 89.06 249 VAL A C 1
ATOM 1954 O O . VAL A 1 249 ? 30.372 -36.924 -22.806 1.00 89.06 249 VAL A O 1
ATOM 1957 N N . ASP A 1 250 ? 29.969 -35.251 -21.346 1.00 87.19 250 ASP A N 1
ATOM 1958 C CA . ASP A 1 250 ? 31.375 -34.893 -21.100 1.00 87.19 250 ASP A CA 1
ATOM 1959 C C . ASP A 1 250 ? 32.198 -36.120 -20.655 1.00 87.19 250 ASP A C 1
ATOM 1961 O O . ASP A 1 250 ? 33.241 -36.433 -21.220 1.00 87.19 250 ASP A O 1
ATOM 1965 N N . THR A 1 251 ? 31.668 -36.913 -19.711 1.00 88.00 251 THR A N 1
ATOM 1966 C CA . THR A 1 251 ? 32.338 -38.141 -19.227 1.00 88.00 251 THR A CA 1
ATOM 1967 C C . THR A 1 251 ? 32.532 -39.178 -20.343 1.00 88.00 251 THR A C 1
ATOM 1969 O O . THR A 1 251 ? 33.492 -39.949 -20.330 1.00 88.00 251 THR A O 1
ATOM 1972 N N . HIS A 1 252 ? 31.595 -39.251 -21.292 1.00 83.94 252 HIS A N 1
ATOM 1973 C CA . HIS A 1 252 ? 31.670 -40.196 -22.403 1.00 83.94 252 HIS A CA 1
ATOM 1974 C C . HIS A 1 252 ? 32.691 -39.746 -23.458 1.00 83.94 252 HIS A C 1
ATOM 1976 O O . HIS A 1 252 ? 33.368 -40.587 -24.047 1.00 83.94 252 HIS A O 1
ATOM 1982 N N . GLU A 1 253 ? 32.823 -38.438 -23.678 1.00 84.06 253 GLU A N 1
ATOM 1983 C CA . GLU A 1 253 ? 33.836 -37.846 -24.555 1.00 84.06 253 GLU A CA 1
ATOM 1984 C C . GLU A 1 253 ? 35.252 -38.066 -23.995 1.00 84.06 253 GLU A C 1
ATOM 1986 O O . GLU A 1 253 ? 36.114 -38.596 -24.701 1.00 84.06 253 GLU A O 1
ATOM 1991 N N . ASP A 1 254 ? 35.451 -37.832 -22.693 1.00 82.81 254 ASP A N 1
ATOM 1992 C CA . ASP A 1 254 ? 36.717 -38.103 -21.992 1.00 82.81 254 ASP A CA 1
ATOM 1993 C C . ASP A 1 254 ? 37.132 -39.585 -22.080 1.00 82.81 254 ASP A C 1
ATOM 1995 O O . ASP A 1 254 ? 38.303 -39.919 -22.299 1.00 82.81 254 ASP A O 1
ATOM 1999 N N . ALA A 1 255 ? 36.170 -40.506 -21.942 1.00 79.31 255 ALA A N 1
ATOM 2000 C CA . ALA A 1 255 ? 36.420 -41.943 -22.042 1.00 79.31 255 ALA A CA 1
ATOM 2001 C C . ALA A 1 255 ? 36.853 -42.365 -23.459 1.00 79.31 255 ALA A C 1
ATOM 2003 O O . ALA A 1 255 ? 37.771 -43.177 -23.603 1.00 79.31 255 ALA A O 1
ATOM 2004 N N . ILE A 1 256 ? 36.238 -41.794 -24.502 1.00 78.19 256 ILE A N 1
ATOM 2005 C CA . ILE A 1 256 ? 36.623 -42.038 -25.902 1.00 78.19 256 ILE A CA 1
ATOM 2006 C C . ILE A 1 256 ? 38.030 -41.495 -26.171 1.00 78.19 256 ILE A C 1
ATOM 2008 O O . ILE A 1 256 ? 38.850 -42.180 -26.782 1.00 78.19 256 ILE A O 1
ATOM 2012 N N . GLN A 1 257 ? 38.346 -40.296 -25.685 1.00 73.38 257 GLN A N 1
ATOM 2013 C CA . GLN A 1 257 ? 39.649 -39.671 -25.909 1.00 73.38 257 GLN A CA 1
ATOM 2014 C C . GLN A 1 257 ? 40.782 -40.406 -25.175 1.00 73.38 257 GLN A C 1
ATOM 2016 O O . GLN A 1 257 ? 41.883 -40.558 -25.711 1.00 73.38 257 GLN A O 1
ATOM 2021 N N . THR A 1 258 ? 40.494 -40.973 -24.002 1.00 72.06 258 THR A N 1
ATOM 2022 C CA . THR A 1 258 ? 41.431 -41.835 -23.263 1.00 72.06 258 THR A CA 1
ATOM 2023 C C . THR A 1 258 ? 41.676 -43.166 -23.992 1.00 72.06 258 THR A C 1
ATOM 2025 O O . THR A 1 258 ? 42.809 -43.638 -24.062 1.00 72.06 258 THR A O 1
ATOM 2028 N N . GLN A 1 259 ? 40.647 -43.760 -24.612 1.00 67.00 259 GLN A N 1
ATOM 2029 C CA . GLN A 1 259 ? 40.817 -44.965 -25.441 1.00 67.00 259 GLN A CA 1
ATOM 2030 C C . GLN A 1 259 ? 41.549 -44.682 -26.763 1.00 67.00 259 GLN A C 1
ATOM 2032 O O . GLN A 1 259 ? 42.361 -45.497 -27.196 1.00 67.00 259 GLN A O 1
ATOM 2037 N N . GLY A 1 260 ? 41.324 -43.518 -27.380 1.00 58.25 260 GLY A N 1
ATOM 2038 C CA . GLY A 1 260 ? 42.013 -43.098 -28.606 1.00 58.25 260 GLY A CA 1
ATOM 2039 C C . GLY A 1 260 ? 43.501 -42.782 -28.411 1.00 58.25 260 GLY A C 1
ATOM 2040 O O . GLY A 1 260 ? 44.297 -42.977 -29.324 1.00 58.25 260 GLY A O 1
ATOM 2041 N N . THR A 1 261 ? 43.896 -42.343 -27.214 1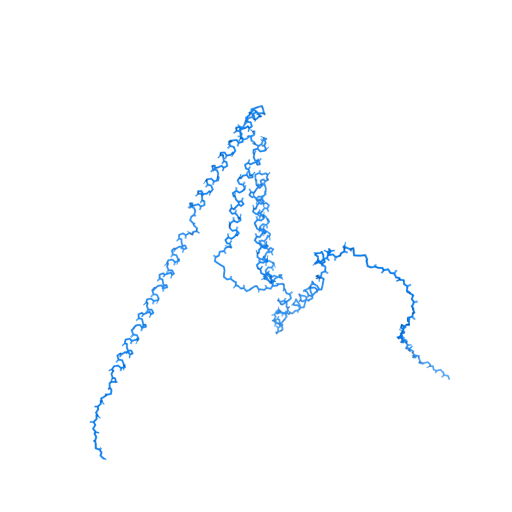.00 57.94 261 THR A N 1
ATOM 2042 C CA . THR A 1 261 ? 45.298 -42.045 -26.860 1.00 57.94 261 THR A CA 1
ATOM 2043 C C . THR A 1 261 ? 46.059 -43.258 -26.313 1.00 57.94 261 THR A C 1
ATOM 2045 O O . THR A 1 261 ? 47.281 -43.304 -26.422 1.00 57.94 261 THR A O 1
ATOM 2048 N N . GLY A 1 262 ? 45.362 -44.284 -25.808 1.00 53.22 262 GLY A N 1
ATOM 2049 C CA . GLY A 1 262 ? 45.959 -45.557 -25.377 1.00 53.22 262 GLY A CA 1
ATOM 2050 C C . GLY A 1 262 ? 46.373 -46.511 -26.510 1.00 53.22 262 GLY A C 1
ATOM 2051 O O . GLY A 1 262 ? 47.097 -47.469 -26.256 1.00 53.22 262 GLY A O 1
ATOM 2052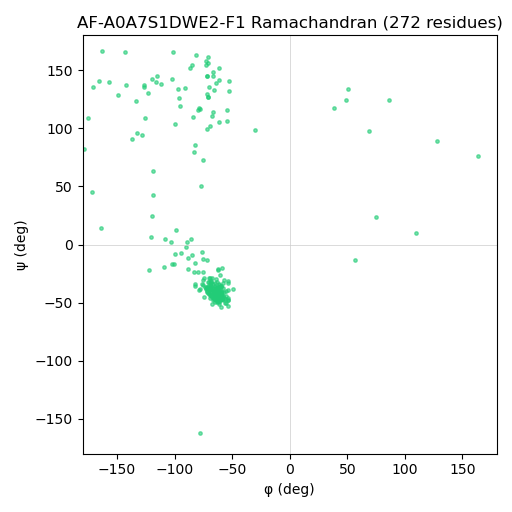 N N . ALA A 1 263 ? 45.950 -46.258 -27.755 1.00 49.06 263 ALA A N 1
ATOM 2053 C CA . ALA A 1 263 ? 46.290 -47.078 -28.927 1.00 49.06 263 ALA A CA 1
ATOM 2054 C C . ALA A 1 263 ? 47.589 -46.651 -29.647 1.00 49.06 263 ALA A C 1
ATOM 2056 O O . ALA A 1 263 ? 47.964 -47.254 -30.650 1.00 49.06 263 ALA A O 1
ATOM 2057 N N . LEU A 1 264 ? 48.290 -45.633 -29.139 1.00 49.31 264 LEU A N 1
ATOM 2058 C CA . LEU A 1 264 ? 49.609 -45.210 -29.616 1.00 49.31 264 LEU A CA 1
ATOM 2059 C C . LEU A 1 264 ? 50.633 -45.344 -28.481 1.00 49.31 264 LEU A C 1
ATOM 2061 O O . LEU A 1 264 ? 51.208 -44.360 -28.020 1.00 49.31 264 LEU A O 1
ATOM 2065 N N . SER A 1 265 ? 50.874 -46.571 -28.012 1.00 45.22 265 SER A N 1
ATOM 2066 C CA . SER A 1 265 ? 52.159 -46.870 -27.379 1.00 45.22 265 SER A CA 1
ATOM 2067 C C . SER A 1 265 ? 53.226 -46.892 -28.484 1.00 45.22 265 SER A C 1
ATOM 2069 O O . SER A 1 265 ? 53.052 -47.591 -29.486 1.00 45.22 265 SER A O 1
ATOM 2071 N N . PRO A 1 266 ? 54.330 -46.135 -28.368 1.00 49.00 266 PRO A N 1
ATOM 2072 C CA . PRO A 1 266 ? 55.445 -46.326 -29.274 1.00 49.00 266 PRO A CA 1
ATOM 2073 C C . PRO A 1 266 ? 56.035 -47.706 -28.975 1.00 49.00 266 PRO A C 1
ATOM 2075 O O . PRO A 1 266 ? 56.554 -47.934 -27.882 1.00 49.00 266 PRO A O 1
ATOM 2078 N N . SER A 1 267 ? 55.926 -48.630 -29.936 1.00 46.44 267 SER A N 1
ATOM 2079 C CA . SER A 1 267 ? 56.779 -49.818 -29.987 1.00 46.44 267 SER A CA 1
ATOM 2080 C C . SER A 1 267 ? 58.221 -49.328 -29.950 1.00 46.44 267 SER A C 1
ATOM 2082 O O . SER A 1 267 ? 58.705 -48.713 -30.902 1.00 46.44 267 SER A O 1
ATOM 2084 N N . ALA A 1 268 ? 58.880 -49.511 -28.810 1.00 52.28 268 ALA A N 1
ATOM 2085 C CA . ALA A 1 268 ? 60.301 -49.272 -28.658 1.00 52.28 268 ALA A CA 1
ATOM 2086 C C . ALA A 1 268 ? 61.055 -50.426 -29.329 1.00 52.28 268 ALA A C 1
ATOM 2088 O O . ALA A 1 268 ? 61.626 -51.278 -28.654 1.00 52.28 268 ALA A O 1
ATOM 2089 N N . ASP A 1 269 ? 61.056 -50.451 -30.662 1.00 43.97 269 ASP A N 1
ATOM 2090 C CA . ASP A 1 269 ? 61.981 -51.278 -31.426 1.00 43.97 269 ASP A CA 1
ATOM 2091 C C . ASP A 1 269 ? 63.312 -50.533 -31.529 1.00 43.97 269 ASP A C 1
ATOM 2093 O O . ASP A 1 269 ? 63.603 -49.787 -32.465 1.00 43.97 269 ASP A O 1
ATOM 2097 N N . ALA A 1 270 ? 64.123 -50.722 -30.491 1.00 53.59 270 ALA A N 1
ATOM 2098 C CA . ALA A 1 270 ? 65.554 -50.504 -30.551 1.00 53.59 270 ALA A CA 1
ATOM 2099 C C . ALA A 1 270 ? 66.173 -51.588 -31.449 1.00 53.59 270 ALA A C 1
ATOM 2101 O O . ALA A 1 270 ? 66.381 -52.718 -31.013 1.00 53.59 270 ALA A O 1
ATOM 2102 N N . VAL A 1 271 ? 66.501 -51.242 -32.694 1.00 47.72 271 VAL A N 1
ATOM 2103 C CA . VAL A 1 271 ? 67.435 -52.016 -33.521 1.00 47.72 271 VAL A CA 1
ATOM 2104 C C . VAL A 1 271 ? 68.523 -51.062 -33.992 1.00 47.72 271 VAL A C 1
ATOM 2106 O O . VAL A 1 271 ? 68.275 -50.136 -34.759 1.00 47.72 271 VAL A O 1
ATOM 2109 N N . GLY A 1 272 ? 69.716 -51.258 -33.430 1.00 48.50 272 GLY A N 1
ATOM 2110 C CA . GLY A 1 272 ? 70.937 -50.567 -33.822 1.00 48.50 272 GLY A CA 1
ATOM 2111 C C . GLY A 1 272 ? 71.562 -51.125 -35.102 1.00 48.50 272 GLY A C 1
ATOM 2112 O O . GLY A 1 272 ? 70.934 -51.896 -35.823 1.00 48.50 272 GLY A O 1
ATOM 2113 N N . PHE A 1 273 ? 72.844 -50.778 -35.271 1.00 41.03 273 PHE A N 1
ATOM 2114 C CA . PHE A 1 273 ? 73.723 -50.890 -36.449 1.00 41.03 273 PHE A CA 1
ATOM 2115 C C . PHE A 1 273 ? 73.600 -49.685 -37.392 1.00 41.03 273 PHE A C 1
ATOM 2117 O O . PHE A 1 273 ? 72.513 -49.365 -37.848 1.00 41.03 273 PHE A O 1
ATOM 2124 N N . GLY A 1 274 ? 74.668 -48.966 -37.729 1.00 38.31 274 GLY A N 1
ATOM 2125 C CA . GLY A 1 274 ? 76.106 -49.127 -37.497 1.00 38.31 274 GLY A CA 1
ATOM 2126 C C . GLY A 1 274 ? 76.837 -48.077 -38.329 1.00 38.31 274 GLY A C 1
ATOM 2127 O O . GLY A 1 274 ? 76.233 -47.611 -39.321 1.00 38.31 274 GLY A O 1
#

Organism: Hemiselmis andersenii (NCBI:txid464988)

Secondary structure (DSSP, 8-state):
--------------------------------------SSSGGGSS-HHHHHHHHHHHHHHHTS-TTSTTHHHHHHHHHHHSEETTTTSSHHHHHHHHHHHHHHHHHHHHTTT-TTHHHHHHHHHHHHHHHHHHIIIIIEEPPP----SSS-HHHHHHHHHHHHHHHHHHHHHHHH-HHHHHHHHT--HHHHHHTHHHHHHHHHHHHHHHHHHHHHHHHHS-SS-HHHHHHHHHHHHHHHHHHHHHHHHHHHHHHHHHHHHTT-----------

Sequence (274 aa):
NDKKKGKGGIFKWGKKKKTDPQGGEEETPIDGEAAEVDKKQTGALSKPRALIKKATTIRDVTKCEPKSRDWWMCKGRLEEALEEYGDGGDACTLDDYNEIVIQFCFVVLFGVAFPCTAVLALASNLVEIYVDSMKLCFHMRRPLAQRSSSIPETWLGVLRFVAVVSIITNIVILFQNSTAIKNLIGLTDEELEESQASLWLAAFVLEHIIILALVWFFVSTPAEPKSITKLKNLSKRIQRSVLVHSKKVDTHEDAIQTQGTGALSPSADAVGFG

Foldseek 3Di:
DDDDDDDDDDDDDDDDDDDDDDDDDDDDDDDDDDDPPDPPPPPPPPCPVLVVLLVVLVVQLVPDDPPDPCNVVSVVSNLVSAAAQQPPHCPNVVVVLVVVLVLLLCCLQCCLVPVCSVVVSVVVVVVVVVVVVCCQPPRHRPYDDDDDPDDPVVSVVSSVVSNLVSLVNNLCVCLVPPVNVCVVVVDDPVVCVVCVVVSVVVSVVVSVVVNVVVVVVVVPDDPDDPVVVVVVVVVVVVVVVVVVVVVVVVVVVVVVVVVVVVVDDPPPPDDDDD